Protein AF-A0A3N9MP55-F1 (afdb_monomer_lite)

Radius of gyration: 22.2 Å; chains: 1; bounding box: 63×44×62 Å

pLDDT: mean 79.17, std 17.62, range [32.12, 97.25]

Foldseek 3Di:
DDDDDDDLLVLLLCQCANPQQQDHLLQLQLLQLCDPPPPPPDPPDPVQVVSSVLSLLLLLLLLVLLLCLQQVNQDPVLVVLVVQLLVLLPDPDPVSQPCSQVSSLVSLVVVCVSPVDPSSPCPPPDGDDSNSVSSNSQSNFWDQDPVRDIDGRRSVPQDVVSSLVSSLQSVQWGWDADPVPRRIGIDGCPPCCVVVVPDDDDPVRLVVVLCVPLVVVLVVLQVVQPDPCSLLSSLVVSVVDDDDDPPCNSVPSVVVNVVVNVVVNVVSVCVVPDDPDDRPDPVVVVVSND

Secondary structure (DSSP, 8-state):
-PPPPP-HHHHHHHHHS-TTSSSSHHHHHHHHHS-GGGGGS-TTS-HHHHHHHHHHHHHHHHHHHHHHHHTT-S-HHHHHHHHHHHHHHHSS-GGGSTTHHHHHHHHHHHHHHHS--TTT--SSPPPPPHHHHHHHHHHHHEEE-TTS-EEE--GGGS-HHHHHHHHHHHHTEEEEE-TTT--EEEEE-TTGGGTS--PPPPHHHHHHHHIIIIIHHHHHHHHT--STTHHHHHHHHHHT-----TT-TTTHHHHHHHHHHHHHHHHHHHTT---S-----HHHHHHHH-

Sequence (290 aa):
MQTKPVDYSHLLRTNILSADGREGALVDLCQALLKPDGVQKNINERPEDKITNEALKSIFRLIIILYAGENGILPGNQKKKLKEIIQSAISKAETSVSGISLKLLEIFREFYSICPSKLFNCRDDDLLDDILISEIIRKLTHYRGRSGEILSIVYDRIDIRQVGAIYEDLLDYHWHINENNGQVYFSGNRAKRRSSGSFFTPEIIISDMIGSSVGRKLDEIRTKADSVDSNRVAGKKALELKILDPAMGSGHFLIETAGYFSKRLMESTEQTKHSKDVPIDPWGWQRIIA

Structure (mmCIF, N/CA/C/O backbone):
data_AF-A0A3N9MP55-F1
#
_entry.id   AF-A0A3N9MP55-F1
#
loop_
_atom_site.group_PDB
_atom_site.id
_atom_site.type_symbol
_atom_site.label_atom_id
_atom_site.label_alt_id
_atom_site.label_comp_id
_atom_site.label_asym_id
_atom_site.label_entity_id
_atom_site.label_seq_id
_atom_site.pdbx_PDB_ins_code
_atom_site.Cartn_x
_atom_site.Cartn_y
_atom_site.Cartn_z
_atom_site.occupancy
_atom_site.B_iso_or_equiv
_atom_site.auth_seq_id
_atom_site.auth_comp_id
_atom_site.auth_asym_id
_atom_site.auth_atom_id
_atom_site.pdbx_PDB_model_num
ATOM 1 N N . MET A 1 1 ? 23.388 -16.457 22.056 1.00 42.88 1 MET A N 1
ATOM 2 C CA . MET A 1 1 ? 22.199 -16.794 21.241 1.00 42.88 1 MET A CA 1
ATOM 3 C C . MET A 1 1 ? 21.965 -15.649 20.272 1.00 42.88 1 MET A C 1
ATOM 5 O O . MET A 1 1 ? 21.671 -14.557 20.735 1.00 42.88 1 MET A O 1
ATOM 9 N N . GLN A 1 2 ? 22.166 -15.847 18.967 1.00 42.81 2 GLN A N 1
ATOM 10 C CA . GLN A 1 2 ? 21.767 -14.839 17.980 1.00 42.81 2 GLN A CA 1
ATOM 11 C C . GLN A 1 2 ? 20.237 -14.786 17.948 1.00 42.81 2 GLN A C 1
ATOM 13 O O . GLN A 1 2 ? 19.578 -15.797 17.705 1.00 42.81 2 GLN A O 1
ATOM 18 N N . THR A 1 3 ? 19.669 -13.627 18.267 1.00 59.97 3 THR A N 1
ATOM 19 C CA . THR A 1 3 ? 18.241 -13.368 18.106 1.00 59.97 3 THR A CA 1
ATOM 20 C C . THR A 1 3 ? 17.917 -13.410 16.614 1.00 59.97 3 THR A C 1
ATOM 22 O O . THR A 1 3 ? 18.552 -12.730 15.810 1.00 59.97 3 THR A O 1
ATOM 25 N N . LYS A 1 4 ? 16.958 -14.258 16.225 1.00 70.12 4 LYS A N 1
ATOM 26 C CA . LYS A 1 4 ? 16.466 -14.318 14.842 1.00 70.12 4 LYS A CA 1
ATOM 27 C C . LYS A 1 4 ? 16.003 -12.908 14.428 1.00 70.12 4 LYS A C 1
ATOM 29 O O . LYS A 1 4 ? 15.342 -12.260 15.246 1.00 70.12 4 LYS A O 1
ATOM 34 N N . PRO A 1 5 ? 16.347 -12.420 13.222 1.00 82.12 5 PRO A N 1
ATOM 35 C CA . PRO A 1 5 ? 15.920 -11.100 12.771 1.00 82.12 5 PRO A CA 1
ATOM 36 C C . PRO A 1 5 ? 14.392 -10.982 12.808 1.00 82.12 5 PRO A C 1
ATOM 38 O O . PRO A 1 5 ? 13.678 -11.950 12.536 1.00 82.12 5 PRO A O 1
ATOM 41 N N . VAL A 1 6 ? 13.907 -9.800 13.195 1.00 89.38 6 VAL A N 1
ATOM 42 C CA . VAL A 1 6 ? 12.475 -9.491 13.274 1.00 89.38 6 VAL A CA 1
ATOM 43 C C . VAL A 1 6 ? 11.898 -9.438 11.860 1.00 89.38 6 VAL A C 1
ATOM 45 O O . VAL A 1 6 ? 12.413 -8.714 11.011 1.00 89.38 6 VAL A O 1
ATOM 48 N N . ASP A 1 7 ? 10.828 -10.194 11.620 1.00 93.50 7 ASP A N 1
ATOM 49 C CA . ASP A 1 7 ? 10.090 -10.180 10.356 1.00 93.50 7 ASP A CA 1
ATOM 50 C C . ASP A 1 7 ? 9.010 -9.088 10.393 1.00 93.50 7 ASP A C 1
ATOM 52 O O . ASP A 1 7 ? 7.875 -9.309 10.821 1.00 93.50 7 ASP A O 1
ATOM 56 N N . TYR A 1 8 ? 9.395 -7.875 9.992 1.00 94.88 8 TYR A N 1
ATOM 57 C CA . TYR A 1 8 ? 8.506 -6.711 9.993 1.00 94.88 8 TYR A CA 1
ATOM 58 C C . TYR A 1 8 ? 7.351 -6.831 8.995 1.00 94.88 8 TYR A C 1
ATOM 60 O O . TYR A 1 8 ? 6.270 -6.320 9.277 1.00 94.88 8 TYR A O 1
ATOM 68 N N . SER A 1 9 ? 7.542 -7.540 7.878 1.00 92.88 9 SER A N 1
ATOM 69 C CA . SER A 1 9 ? 6.469 -7.802 6.911 1.00 92.88 9 SER A CA 1
ATOM 70 C C . SER A 1 9 ? 5.361 -8.641 7.546 1.00 92.88 9 SER A C 1
ATOM 72 O O . SER A 1 9 ? 4.183 -8.286 7.483 1.00 92.88 9 SER A O 1
ATOM 74 N N . HIS A 1 10 ? 5.736 -9.711 8.252 1.00 92.75 10 HIS A N 1
ATOM 75 C CA . HIS A 1 10 ? 4.770 -10.544 8.961 1.00 92.75 10 HIS A CA 1
ATOM 76 C C . HIS A 1 10 ? 4.026 -9.777 10.069 1.00 92.75 10 HIS A C 1
ATOM 78 O O . HIS A 1 10 ? 2.807 -9.912 10.214 1.00 92.75 10 HIS A O 1
ATOM 84 N N . LEU A 1 11 ? 4.737 -8.943 10.835 1.00 94.75 11 LEU A N 1
ATOM 85 C CA . LEU A 1 11 ? 4.129 -8.093 11.866 1.00 94.75 11 LEU A CA 1
ATOM 86 C C . LEU A 1 11 ? 3.142 -7.087 11.263 1.00 94.75 11 LEU A C 1
ATOM 88 O O . LEU A 1 11 ? 2.014 -6.975 11.730 1.00 94.75 11 LEU A O 1
ATOM 92 N N . LEU A 1 12 ? 3.528 -6.411 10.181 1.00 95.38 12 LEU A N 1
ATOM 93 C CA . LEU A 1 12 ? 2.651 -5.477 9.484 1.00 95.38 12 LEU A CA 1
ATOM 94 C C . LEU A 1 12 ? 1.394 -6.183 8.958 1.00 95.38 12 LEU A C 1
ATOM 96 O O . LEU A 1 12 ? 0.283 -5.720 9.206 1.00 95.38 12 LEU A O 1
ATOM 100 N N . ARG A 1 13 ? 1.552 -7.344 8.309 1.00 94.06 13 ARG A N 1
ATOM 101 C CA . ARG A 1 13 ? 0.435 -8.166 7.818 1.00 94.06 13 ARG A CA 1
ATOM 102 C C . ARG A 1 13 ? -0.559 -8.494 8.934 1.00 94.06 13 ARG A C 1
ATOM 104 O O . ARG A 1 13 ? -1.761 -8.338 8.747 1.00 94.06 13 ARG A O 1
ATOM 111 N N . THR A 1 14 ? -0.061 -8.954 10.080 1.00 93.81 14 THR A N 1
ATOM 112 C CA . THR A 1 14 ? -0.908 -9.357 11.218 1.00 93.81 14 THR A CA 1
ATOM 113 C C . THR A 1 14 ? -1.583 -8.176 11.911 1.00 93.81 14 THR A C 1
ATOM 115 O O . THR A 1 14 ? -2.703 -8.327 12.393 1.00 93.81 14 THR A O 1
ATOM 118 N N . ASN A 1 15 ? -0.963 -6.995 11.902 1.00 96.38 15 ASN A N 1
ATOM 119 C CA . ASN A 1 15 ? -1.588 -5.767 12.392 1.00 96.38 15 ASN A CA 1
ATOM 120 C C . ASN A 1 15 ? -2.670 -5.226 11.441 1.00 96.38 15 ASN A C 1
ATOM 122 O O . ASN A 1 15 ? -3.634 -4.604 11.897 1.00 96.38 15 ASN A O 1
ATOM 126 N N . ILE A 1 16 ? -2.523 -5.443 10.129 1.00 95.88 16 ILE A N 1
ATOM 127 C CA . ILE A 1 16 ? -3.539 -5.060 9.141 1.00 95.88 16 ILE A CA 1
ATOM 128 C C . ILE A 1 16 ? -4.774 -5.946 9.275 1.00 95.88 16 ILE A C 1
ATOM 130 O O . ILE A 1 16 ? -5.887 -5.425 9.360 1.00 95.88 16 ILE A O 1
ATOM 134 N N . LEU A 1 17 ? -4.572 -7.263 9.304 1.00 94.25 17 LEU A N 1
ATOM 135 C CA . LEU A 1 17 ? -5.641 -8.240 9.444 1.00 94.25 17 LEU A CA 1
ATOM 136 C C . LEU A 1 17 ? -5.138 -9.477 10.195 1.00 94.25 17 LEU A C 1
ATOM 138 O O . LEU A 1 17 ? -4.182 -10.145 9.781 1.00 94.25 17 LEU A O 1
ATOM 142 N N . SER A 1 18 ? -5.812 -9.800 11.295 1.00 92.69 18 SER A N 1
ATOM 143 C CA . SER A 1 18 ? -5.523 -10.970 12.114 1.00 92.69 18 SER A CA 1
ATOM 144 C C . SER A 1 18 ? -5.737 -12.275 11.337 1.00 92.69 18 SER A C 1
ATOM 146 O O . SER A 1 18 ? -6.440 -12.341 10.327 1.00 92.69 18 SER A O 1
ATOM 148 N N . ALA A 1 19 ? -5.126 -13.364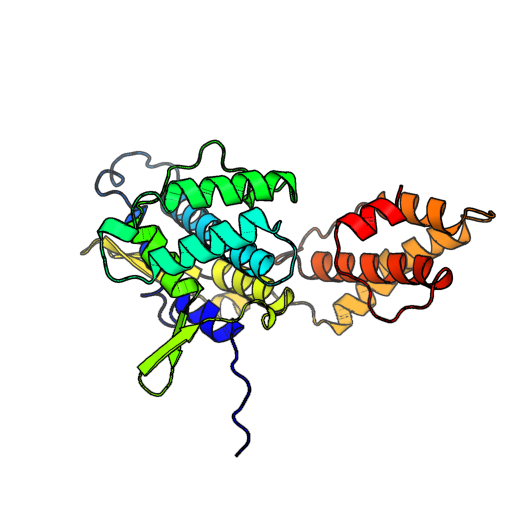 11.811 1.00 87.62 19 ALA A N 1
ATOM 149 C CA . ALA A 1 19 ? -5.220 -14.662 11.140 1.00 87.62 19 ALA A CA 1
ATOM 150 C C . ALA A 1 19 ? -6.655 -15.222 11.083 1.00 87.62 19 ALA A C 1
ATOM 152 O O . ALA A 1 19 ? -6.984 -15.937 10.138 1.00 87.62 19 ALA A O 1
ATOM 153 N N . ASP A 1 20 ? -7.488 -14.894 12.072 1.00 88.50 20 ASP A N 1
ATOM 154 C CA . ASP A 1 20 ? -8.911 -15.246 12.124 1.00 88.50 20 ASP A CA 1
ATOM 155 C C . ASP A 1 20 ? -9.818 -14.239 11.393 1.00 88.50 20 ASP A C 1
ATOM 157 O O . ASP A 1 20 ? -11.019 -14.480 11.280 1.00 88.50 20 ASP A O 1
ATOM 161 N N . GLY A 1 21 ? -9.246 -13.137 10.890 1.00 90.00 21 GLY A N 1
ATOM 162 C CA . GLY A 1 21 ? -9.933 -12.097 10.128 1.00 90.00 21 GLY A CA 1
ATOM 163 C C . GLY A 1 21 ? -10.871 -11.210 10.947 1.00 90.00 21 GLY A C 1
ATOM 164 O O . GLY A 1 21 ? -11.708 -10.529 10.361 1.00 90.00 21 GLY A O 1
ATOM 165 N N . ARG A 1 22 ? -10.786 -11.229 12.280 1.00 91.06 22 ARG A N 1
ATOM 166 C CA . ARG A 1 22 ? -11.724 -10.518 13.169 1.00 91.06 22 ARG A CA 1
ATOM 167 C C . ARG A 1 22 ? -11.174 -9.235 13.771 1.00 91.06 22 ARG A C 1
ATOM 169 O O . ARG A 1 22 ? -11.942 -8.442 14.296 1.00 91.06 22 ARG A O 1
ATOM 176 N N . GLU A 1 23 ? -9.867 -9.027 13.696 1.00 93.69 23 GLU A N 1
ATOM 177 C CA . GLU A 1 23 ? -9.195 -7.867 14.266 1.00 93.69 23 GLU A CA 1
ATOM 178 C C . GLU A 1 23 ? -8.182 -7.291 13.274 1.00 93.69 23 GLU A C 1
ATOM 180 O O . GLU A 1 23 ? -7.715 -7.964 12.353 1.00 93.69 23 GLU A O 1
ATOM 185 N N . GLY A 1 24 ? -7.810 -6.032 13.486 1.00 95.19 24 GLY A N 1
ATOM 186 C CA . GLY A 1 24 ? -6.760 -5.362 12.722 1.00 95.19 24 GLY A CA 1
ATOM 187 C C . GLY A 1 24 ? -7.228 -4.039 12.138 1.00 95.19 24 GLY A C 1
ATOM 188 O O . GLY A 1 24 ? -8.396 -3.671 12.245 1.00 95.19 24 GLY A O 1
ATOM 189 N N . ALA A 1 25 ? -6.296 -3.308 11.536 1.00 96.12 25 ALA A N 1
ATOM 190 C CA . ALA A 1 25 ? -6.571 -2.004 10.943 1.00 96.12 25 ALA A CA 1
ATOM 191 C C . ALA A 1 25 ? -7.681 -2.052 9.875 1.00 96.12 25 ALA A C 1
ATOM 193 O O . ALA A 1 25 ? -8.490 -1.132 9.776 1.00 96.12 25 ALA A O 1
ATOM 194 N N . LEU A 1 26 ? -7.736 -3.129 9.085 1.00 94.12 26 LEU A N 1
ATOM 195 C CA . LEU A 1 26 ? -8.735 -3.276 8.029 1.00 94.12 26 LEU A CA 1
ATOM 196 C C . LEU A 1 26 ? -10.146 -3.470 8.580 1.00 94.12 26 LEU A C 1
ATOM 198 O O . LEU A 1 26 ? -11.087 -2.872 8.063 1.00 94.12 26 LEU A O 1
ATOM 202 N N . VAL A 1 27 ? -10.288 -4.254 9.650 1.00 93.56 27 VAL A N 1
ATOM 203 C CA . VAL A 1 27 ? -11.581 -4.464 10.311 1.00 93.56 27 VAL A CA 1
ATOM 204 C C . VAL A 1 27 ? -12.090 -3.157 10.907 1.00 93.56 27 VAL A C 1
ATOM 206 O O . VAL A 1 27 ? -13.227 -2.780 10.636 1.00 93.56 27 VAL A O 1
ATOM 209 N N . ASP A 1 28 ? -11.240 -2.432 11.639 1.00 93.75 28 ASP A N 1
ATOM 210 C CA . ASP A 1 28 ? -11.610 -1.160 12.269 1.00 93.75 28 ASP A CA 1
ATOM 211 C C . ASP A 1 28 ? -12.072 -0.120 11.235 1.00 93.75 28 ASP A C 1
ATOM 213 O O . ASP A 1 28 ? -13.090 0.545 11.430 1.00 93.75 28 ASP A O 1
ATOM 217 N N . LEU A 1 29 ? -11.349 0.000 10.113 1.00 92.06 29 LEU A N 1
ATOM 218 C CA . LEU A 1 29 ? -11.708 0.915 9.027 1.00 92.06 29 LEU A CA 1
ATOM 219 C C . LEU A 1 29 ? -13.040 0.536 8.385 1.00 92.06 29 LEU A C 1
ATOM 221 O O . LEU A 1 29 ? -13.904 1.397 8.230 1.00 92.06 29 LEU A O 1
ATOM 225 N N . CYS A 1 30 ? -13.231 -0.736 8.031 1.00 90.75 30 CYS A N 1
ATOM 226 C CA . CYS A 1 30 ? -14.493 -1.188 7.451 1.00 90.75 30 CYS A CA 1
ATOM 227 C C . CYS A 1 30 ? -15.664 -0.979 8.418 1.00 90.75 30 CYS A C 1
ATOM 229 O O . CYS A 1 30 ? -16.721 -0.513 7.999 1.00 90.75 30 CYS A O 1
ATOM 231 N N . GLN A 1 31 ? -15.471 -1.267 9.708 1.00 89.25 31 GLN A N 1
ATOM 232 C CA . GLN A 1 31 ? -16.486 -1.061 10.739 1.00 89.25 31 GLN A CA 1
ATOM 233 C C . GLN A 1 31 ? -16.865 0.419 10.881 1.00 89.25 31 GLN A C 1
ATOM 235 O O . GLN A 1 31 ? -18.046 0.732 11.013 1.00 89.25 31 GLN A O 1
ATOM 240 N N . ALA A 1 32 ? -15.891 1.331 10.828 1.00 87.88 32 ALA A N 1
ATOM 241 C CA . ALA A 1 32 ? -16.140 2.768 10.922 1.00 87.88 32 ALA A CA 1
ATOM 242 C C . ALA A 1 32 ? -16.801 3.352 9.660 1.00 87.88 32 ALA A C 1
ATOM 244 O O . ALA A 1 32 ? -17.638 4.250 9.751 1.00 87.88 32 ALA A O 1
ATOM 245 N N . LEU A 1 33 ? -16.447 2.838 8.479 1.00 84.69 33 LEU A N 1
ATOM 246 C CA . LEU A 1 33 ? -17.050 3.245 7.206 1.00 84.69 33 LEU A CA 1
ATOM 247 C C . LEU A 1 33 ? -18.492 2.738 7.043 1.00 84.69 33 LEU A C 1
ATOM 249 O O . LEU A 1 33 ? -19.270 3.337 6.296 1.00 84.69 33 LEU A O 1
ATOM 253 N N . LEU A 1 34 ? -18.873 1.680 7.764 1.00 82.31 34 LEU A N 1
ATOM 254 C CA . LEU A 1 34 ? -20.217 1.098 7.789 1.00 82.31 34 LEU A CA 1
ATOM 255 C C . LEU A 1 34 ? -21.232 1.973 8.561 1.00 82.31 34 LEU A C 1
ATOM 257 O O . LEU A 1 34 ? -21.906 1.487 9.458 1.00 82.31 34 LEU A O 1
ATOM 261 N N . LYS A 1 35 ? -21.351 3.272 8.243 1.00 66.12 35 LYS A N 1
ATOM 262 C CA . LYS A 1 35 ? -22.238 4.237 8.937 1.00 66.12 35 LYS A CA 1
ATOM 263 C C . LYS A 1 35 ? -23.596 3.611 9.349 1.00 66.12 35 LYS A C 1
ATOM 265 O O . LYS A 1 35 ? -24.212 2.956 8.506 1.00 66.12 35 LYS A O 1
ATOM 270 N N . PRO A 1 36 ? -24.125 3.879 10.566 1.00 52.53 36 PRO A N 1
ATOM 271 C CA . PRO A 1 36 ? -25.383 3.288 11.053 1.00 52.53 36 PRO A CA 1
ATOM 272 C C . PRO A 1 36 ? -26.585 3.478 10.107 1.00 52.53 36 PRO A C 1
ATOM 274 O O . PRO A 1 36 ? -27.431 2.596 9.993 1.00 52.53 36 PRO A O 1
ATOM 277 N N . ASP A 1 37 ? -26.629 4.595 9.372 1.00 45.09 37 ASP A N 1
ATOM 278 C CA . ASP A 1 37 ? -27.725 4.953 8.455 1.00 45.09 37 ASP A CA 1
ATOM 279 C C . ASP A 1 37 ? -27.591 4.344 7.039 1.00 45.09 37 ASP A C 1
ATOM 281 O O . ASP A 1 37 ? -28.456 4.527 6.179 1.00 45.09 37 ASP A O 1
ATOM 285 N N . GLY A 1 38 ? -26.497 3.625 6.760 1.00 41.81 38 GLY A N 1
ATOM 286 C CA . GLY A 1 38 ? -26.163 3.088 5.435 1.00 41.81 38 GLY A CA 1
ATOM 287 C C . GLY A 1 38 ? -26.934 1.829 5.030 1.00 41.81 38 GLY A C 1
ATOM 288 O O . GLY A 1 38 ? -26.906 1.449 3.861 1.00 41.81 38 GLY A O 1
ATOM 289 N N . VAL A 1 39 ? -27.672 1.209 5.954 1.00 46.88 39 VAL A N 1
ATOM 290 C CA . VAL A 1 39 ? -28.455 -0.014 5.690 1.00 46.88 39 VAL A CA 1
ATOM 291 C C . VAL A 1 39 ? -29.639 0.249 4.736 1.00 46.88 39 VAL A C 1
ATOM 293 O O . VAL A 1 39 ? -30.211 -0.688 4.189 1.00 46.88 39 VAL A O 1
ATOM 296 N N . GLN A 1 40 ? -29.997 1.514 4.463 1.00 39.75 40 GLN A N 1
ATOM 297 C CA . GLN A 1 40 ? -31.206 1.861 3.697 1.00 39.75 40 GLN A CA 1
ATOM 298 C C . GLN A 1 40 ? -31.011 2.615 2.374 1.00 39.75 40 GLN A C 1
ATOM 300 O O . GLN A 1 40 ? -32.010 2.939 1.730 1.00 39.75 40 GLN A O 1
ATOM 305 N N . LYS A 1 41 ? -29.787 2.863 1.889 1.00 37.25 41 LYS A N 1
ATOM 306 C CA . LYS A 1 41 ? -29.609 3.517 0.575 1.00 37.25 41 LYS A CA 1
ATOM 307 C C . LYS A 1 41 ? -28.659 2.769 -0.359 1.00 37.25 41 LYS A C 1
ATOM 309 O O . LYS A 1 41 ? -27.450 2.943 -0.301 1.00 37.25 41 LYS A O 1
ATOM 314 N N . ASN A 1 42 ? -29.306 2.069 -1.296 1.00 32.12 42 ASN A N 1
ATOM 315 C CA . ASN A 1 42 ? -28.859 1.523 -2.587 1.00 32.12 42 ASN A CA 1
ATOM 316 C C . ASN A 1 42 ? -28.713 -0.001 -2.643 1.00 32.12 42 ASN A C 1
ATOM 318 O O . ASN A 1 42 ? -27.666 -0.574 -2.388 1.00 32.12 42 ASN A O 1
ATOM 322 N N . ILE A 1 43 ? -29.802 -0.629 -3.094 1.00 39.12 43 ILE A N 1
ATOM 323 C CA . ILE A 1 43 ? -30.019 -2.075 -3.263 1.00 39.12 43 ILE A CA 1
ATOM 324 C C . ILE A 1 43 ? -29.305 -2.646 -4.515 1.00 39.12 43 ILE A C 1
ATOM 326 O O . ILE A 1 43 ? -29.363 -3.845 -4.763 1.00 39.12 43 ILE A O 1
ATOM 330 N N . ASN A 1 44 ? -28.580 -1.829 -5.291 1.00 40.09 44 ASN A N 1
ATOM 331 C CA . ASN A 1 44 ? -28.045 -2.247 -6.599 1.00 40.09 44 ASN A CA 1
ATOM 332 C C . ASN A 1 44 ? -26.508 -2.330 -6.696 1.00 40.09 44 ASN A C 1
ATOM 334 O O . ASN A 1 44 ? -26.002 -2.843 -7.688 1.00 40.09 44 ASN A O 1
ATOM 338 N N . GLU A 1 45 ? -25.765 -1.904 -5.674 1.00 44.91 45 GLU A N 1
ATOM 339 C CA . GLU A 1 45 ? -24.329 -2.179 -5.524 1.00 44.91 45 GLU A CA 1
ATOM 340 C C . GLU A 1 45 ? -24.148 -2.806 -4.148 1.00 44.91 45 GLU A C 1
ATOM 342 O O . GLU A 1 45 ? -24.650 -2.259 -3.171 1.00 44.91 45 GLU A O 1
ATOM 347 N N . ARG A 1 46 ? -23.470 -3.952 -4.043 1.00 50.66 46 ARG A N 1
ATOM 348 C CA . ARG A 1 46 ? -23.146 -4.529 -2.734 1.00 50.66 46 ARG A CA 1
ATOM 349 C C . ARG A 1 46 ? -22.265 -3.505 -1.987 1.00 50.66 46 ARG A C 1
ATOM 351 O O . ARG A 1 46 ? -21.125 -3.311 -2.411 1.00 50.66 46 ARG A O 1
ATOM 358 N N . PRO A 1 47 ? -22.752 -2.824 -0.926 1.00 55.97 47 PRO A N 1
ATOM 359 C CA . PRO A 1 47 ? -22.026 -1.719 -0.267 1.00 55.97 47 PRO A CA 1
ATOM 360 C C . PRO A 1 47 ? -20.634 -2.155 0.217 1.00 55.97 47 PRO A C 1
ATOM 362 O O . PRO A 1 47 ? -19.655 -1.417 0.173 1.00 55.97 47 PRO A O 1
ATOM 365 N N . GLU A 1 48 ? -20.603 -3.418 0.604 1.00 62.16 48 GLU A N 1
ATOM 366 C CA . GLU A 1 48 ? -19.524 -4.382 0.732 1.00 62.16 48 GLU A CA 1
ATOM 367 C C . GLU A 1 48 ? -18.226 -4.097 -0.037 1.00 62.16 48 GLU A C 1
ATOM 369 O O . GLU A 1 48 ? -17.184 -3.816 0.565 1.00 62.16 48 GLU A O 1
ATOM 374 N N . ASP A 1 49 ? -18.281 -4.152 -1.369 1.00 69.44 49 ASP A N 1
ATOM 375 C CA . ASP A 1 49 ? -17.089 -4.059 -2.210 1.00 69.44 49 ASP A CA 1
ATOM 376 C C . ASP A 1 49 ? -16.562 -2.625 -2.214 1.00 69.44 49 ASP A C 1
ATOM 378 O O . ASP A 1 49 ? -15.355 -2.391 -2.241 1.00 69.44 49 ASP A O 1
ATOM 382 N N . LYS A 1 50 ? -17.457 -1.635 -2.131 1.00 78.75 50 LYS A N 1
ATOM 383 C CA . LYS A 1 50 ? -17.081 -0.222 -2.078 1.00 78.75 50 LYS A CA 1
ATOM 384 C C . LYS A 1 50 ? -16.390 0.118 -0.758 1.00 78.75 50 LYS A C 1
ATOM 386 O O . LYS A 1 50 ? -15.309 0.696 -0.789 1.00 78.75 50 LYS A O 1
ATOM 391 N N . ILE A 1 51 ? -16.971 -0.272 0.378 1.00 82.81 51 ILE A N 1
ATOM 392 C CA . ILE A 1 51 ? -16.391 -0.032 1.709 1.00 82.81 51 ILE A CA 1
ATOM 393 C C . ILE A 1 51 ? -15.027 -0.710 1.824 1.00 82.81 51 ILE A C 1
ATOM 395 O O . ILE A 1 51 ? -14.054 -0.069 2.220 1.00 82.81 51 ILE A O 1
ATOM 399 N N . THR A 1 52 ? -14.937 -1.977 1.415 1.00 81.12 52 THR A N 1
ATOM 400 C CA . THR A 1 52 ? -13.677 -2.729 1.452 1.00 81.12 52 THR A CA 1
ATOM 401 C C . THR A 1 52 ? -12.622 -2.075 0.564 1.00 81.12 52 THR A C 1
ATOM 403 O O . THR A 1 52 ? -11.483 -1.901 0.993 1.00 81.12 52 THR A O 1
ATOM 406 N N . ASN A 1 53 ? -12.994 -1.632 -0.640 1.00 83.12 53 ASN A N 1
ATOM 407 C CA . ASN A 1 53 ? -12.080 -0.914 -1.525 1.00 83.12 53 ASN A CA 1
ATOM 408 C C . ASN A 1 53 ? -11.594 0.411 -0.918 1.00 83.12 53 ASN A C 1
ATOM 410 O O . ASN A 1 53 ? -10.406 0.708 -1.017 1.00 83.12 53 ASN A O 1
ATOM 414 N N . GLU A 1 54 ? -12.458 1.200 -0.276 1.00 86.81 54 GLU A N 1
ATOM 415 C CA . GLU A 1 54 ? -12.049 2.451 0.384 1.00 86.81 54 GLU A CA 1
ATOM 416 C C . GLU A 1 54 ? -11.153 2.213 1.611 1.00 86.81 54 GLU A C 1
ATOM 418 O O . GLU A 1 54 ? -10.153 2.916 1.806 1.00 86.81 54 GLU A O 1
ATOM 423 N N . ALA A 1 55 ? -11.446 1.178 2.401 1.00 89.94 55 ALA A N 1
ATOM 424 C CA . ALA A 1 55 ? -10.611 0.777 3.528 1.00 89.94 55 ALA A CA 1
ATOM 425 C C . ALA A 1 55 ? -9.228 0.294 3.058 1.00 89.94 55 ALA A C 1
ATOM 427 O O . ALA A 1 55 ? -8.203 0.767 3.554 1.00 89.94 55 ALA A O 1
ATOM 428 N N . LEU A 1 56 ? -9.182 -0.579 2.046 1.00 89.44 56 LEU A N 1
ATOM 429 C CA . LEU A 1 56 ? -7.936 -1.056 1.444 1.00 89.44 56 LEU A CA 1
ATOM 430 C C . LEU A 1 56 ? -7.124 0.101 0.858 1.00 89.44 56 LEU A C 1
ATOM 432 O O . LEU A 1 56 ? -5.939 0.225 1.161 1.00 89.44 56 LEU A O 1
ATOM 436 N N . LYS A 1 57 ? -7.747 1.002 0.084 1.00 90.19 57 LYS A N 1
ATOM 437 C CA . LYS A 1 57 ? -7.076 2.209 -0.432 1.00 90.19 57 LYS A CA 1
ATOM 438 C C . LYS A 1 57 ? -6.449 3.030 0.694 1.00 90.19 57 LYS A C 1
ATOM 440 O O . LYS A 1 57 ? -5.295 3.440 0.570 1.00 90.19 57 LYS A O 1
ATOM 445 N N . SER A 1 58 ? -7.177 3.245 1.789 1.00 92.50 58 SER A N 1
ATOM 446 C CA . SER A 1 58 ? -6.687 3.989 2.957 1.00 92.50 58 SER A CA 1
ATOM 447 C C . SER A 1 58 ? -5.464 3.320 3.593 1.00 92.50 58 SER A C 1
ATOM 449 O O . SER A 1 58 ? -4.454 3.986 3.832 1.00 92.50 58 SER A O 1
ATOM 451 N N . ILE A 1 59 ? -5.504 1.997 3.787 1.00 94.31 59 ILE A N 1
ATOM 452 C CA . ILE A 1 59 ? -4.372 1.223 4.323 1.00 94.31 59 ILE A CA 1
ATOM 453 C C . ILE A 1 59 ? -3.162 1.300 3.398 1.00 94.31 59 ILE A C 1
ATOM 455 O O . ILE A 1 59 ? -2.056 1.578 3.858 1.00 94.31 59 ILE A O 1
ATOM 459 N N . PHE A 1 60 ? -3.344 1.106 2.092 1.00 92.88 60 PHE A N 1
ATOM 460 C CA . PHE A 1 60 ? -2.220 1.109 1.157 1.00 92.88 60 PHE A CA 1
ATOM 461 C C . PHE A 1 60 ? -1.583 2.484 0.998 1.00 92.88 60 PHE A C 1
ATOM 463 O O . PHE A 1 60 ? -0.359 2.573 0.907 1.00 92.88 60 PHE A O 1
ATOM 470 N N . ARG A 1 61 ? -2.367 3.566 1.038 1.00 94.25 61 ARG A N 1
ATOM 471 C CA . ARG A 1 61 ? -1.811 4.926 1.092 1.00 94.25 61 ARG A CA 1
ATOM 472 C C . ARG A 1 61 ? -0.913 5.107 2.306 1.00 94.25 61 ARG A C 1
ATOM 474 O O . ARG A 1 61 ? 0.204 5.595 2.160 1.00 94.25 61 ARG A O 1
ATOM 481 N N . LEU A 1 62 ? -1.375 4.684 3.482 1.00 96.06 62 LEU A N 1
ATOM 482 C CA . LEU A 1 62 ? -0.593 4.761 4.713 1.00 96.06 62 LEU A CA 1
ATOM 483 C C . LEU A 1 62 ? 0.694 3.941 4.611 1.00 96.06 62 LEU A C 1
ATOM 485 O O . LEU A 1 62 ? 1.766 4.483 4.858 1.00 96.06 62 LEU A O 1
ATOM 489 N N . ILE A 1 63 ? 0.611 2.678 4.187 1.00 95.75 63 ILE A N 1
ATOM 490 C CA . ILE A 1 63 ? 1.781 1.802 4.022 1.00 95.75 63 ILE A CA 1
ATOM 491 C C . ILE A 1 63 ? 2.800 2.421 3.063 1.00 95.75 63 ILE A C 1
ATOM 493 O O . ILE A 1 63 ? 3.985 2.467 3.385 1.00 95.75 63 ILE A O 1
ATOM 497 N N . ILE A 1 64 ? 2.360 2.937 1.912 1.00 94.25 64 ILE A N 1
ATOM 498 C CA . ILE A 1 64 ? 3.262 3.547 0.928 1.00 94.25 64 ILE A CA 1
ATOM 499 C C . ILE A 1 64 ? 3.887 4.833 1.469 1.00 94.25 64 ILE A C 1
ATOM 501 O O . ILE A 1 64 ? 5.079 5.044 1.268 1.00 94.25 64 ILE A O 1
ATOM 505 N N . ILE A 1 65 ? 3.137 5.681 2.178 1.00 96.12 65 ILE A N 1
ATOM 506 C CA . ILE A 1 65 ? 3.696 6.894 2.791 1.00 96.12 65 ILE A CA 1
ATOM 507 C C . ILE A 1 65 ? 4.698 6.560 3.897 1.00 96.12 65 ILE A C 1
ATOM 509 O O . ILE A 1 65 ? 5.753 7.191 3.966 1.00 96.12 65 ILE A O 1
ATOM 513 N N . LEU A 1 66 ? 4.408 5.561 4.734 1.00 96.62 66 LEU A N 1
ATOM 514 C CA . LEU A 1 66 ? 5.328 5.082 5.767 1.00 96.62 66 LEU A CA 1
ATOM 515 C C . LEU A 1 66 ? 6.609 4.524 5.136 1.00 96.62 66 LEU A C 1
ATOM 517 O O . LEU A 1 66 ? 7.711 4.936 5.503 1.00 96.62 66 LEU A O 1
ATOM 521 N N . TYR A 1 67 ? 6.465 3.687 4.107 1.00 94.81 67 TYR A N 1
ATOM 522 C CA . TYR A 1 67 ? 7.578 3.164 3.322 1.00 94.81 67 TYR A CA 1
ATOM 523 C C . TYR A 1 67 ? 8.417 4.282 2.688 1.00 94.81 67 TYR A C 1
ATOM 525 O O . TYR A 1 67 ? 9.641 4.311 2.833 1.00 94.81 67 TYR A O 1
ATOM 533 N N . ALA A 1 68 ? 7.767 5.246 2.034 1.00 92.69 68 ALA A N 1
ATOM 534 C CA . ALA A 1 68 ? 8.411 6.391 1.398 1.00 92.69 68 ALA A CA 1
ATOM 535 C C . ALA A 1 68 ? 9.133 7.304 2.401 1.00 92.69 68 ALA A C 1
ATOM 537 O O . ALA A 1 68 ? 10.181 7.873 2.078 1.00 92.69 68 ALA A O 1
ATOM 538 N N . GLY A 1 69 ? 8.591 7.441 3.614 1.00 92.62 69 GLY A N 1
ATOM 539 C CA . GLY A 1 69 ? 9.178 8.221 4.700 1.00 92.62 69 GLY A CA 1
ATOM 540 C C . GLY A 1 69 ? 10.515 7.662 5.192 1.00 92.62 69 GLY A C 1
ATOM 541 O O . GLY A 1 69 ? 11.418 8.434 5.543 1.00 92.62 69 GLY A O 1
ATOM 542 N N . GLU A 1 70 ? 10.684 6.341 5.182 1.00 91.69 70 GLU A N 1
ATOM 543 C CA . GLU A 1 70 ? 11.928 5.688 5.604 1.00 91.69 70 GLU A CA 1
ATOM 544 C C . GLU A 1 70 ? 12.927 5.501 4.457 1.00 91.69 70 GLU A C 1
ATOM 546 O O . GLU A 1 70 ? 14.115 5.741 4.659 1.00 91.69 70 GLU A O 1
ATOM 551 N N . ASN A 1 71 ? 12.453 5.242 3.235 1.00 88.69 71 ASN A N 1
ATOM 552 C CA . ASN A 1 71 ? 13.294 4.944 2.067 1.00 88.69 71 ASN A CA 1
ATOM 553 C C . ASN A 1 71 ? 13.725 6.178 1.244 1.00 88.69 71 ASN A C 1
ATOM 555 O O . ASN A 1 71 ? 14.171 6.050 0.109 1.00 88.69 71 ASN A O 1
ATOM 559 N N . GLY A 1 72 ? 13.590 7.391 1.791 1.00 86.44 72 GLY A N 1
ATOM 560 C CA . GLY A 1 72 ? 14.105 8.620 1.164 1.00 86.44 72 GLY A CA 1
ATOM 561 C C . GLY A 1 72 ? 13.313 9.127 -0.049 1.00 86.44 72 GLY A C 1
ATOM 562 O O . GLY A 1 72 ? 13.784 10.017 -0.749 1.00 86.44 72 GLY A O 1
ATOM 563 N N . ILE A 1 73 ? 12.111 8.596 -0.279 1.00 88.25 73 ILE A N 1
ATOM 564 C CA . ILE A 1 73 ? 11.232 8.989 -1.393 1.00 88.25 73 ILE A CA 1
ATOM 565 C C . ILE A 1 73 ? 10.451 10.261 -1.032 1.00 88.25 73 ILE A C 1
ATOM 567 O O . ILE A 1 73 ? 10.202 11.120 -1.877 1.00 88.25 73 ILE A O 1
ATOM 571 N N . LEU A 1 74 ? 10.054 10.386 0.237 1.00 88.81 74 LEU A N 1
ATOM 572 C CA . LEU A 1 74 ? 9.280 11.520 0.720 1.00 88.81 74 LEU A CA 1
ATOM 573 C C . LEU A 1 74 ? 10.195 12.741 0.989 1.00 88.81 74 LEU A C 1
ATOM 575 O O . LEU A 1 74 ? 11.213 12.586 1.672 1.00 88.81 74 LEU A O 1
ATOM 579 N N . PRO A 1 75 ? 9.844 13.962 0.530 1.00 88.06 75 PRO A N 1
ATOM 580 C CA . PRO A 1 75 ? 10.633 15.169 0.771 1.00 88.06 75 PRO A CA 1
ATOM 581 C C . PRO A 1 75 ? 10.862 15.443 2.262 1.00 88.06 75 PRO A C 1
ATOM 583 O O . PRO A 1 75 ? 10.028 15.110 3.104 1.00 88.06 75 PRO A O 1
ATOM 586 N N . GLY A 1 76 ? 11.979 16.090 2.611 1.00 88.38 76 GLY A N 1
ATOM 587 C CA . GLY A 1 76 ? 12.404 16.257 4.009 1.00 88.38 76 GLY A CA 1
ATOM 588 C C . GLY A 1 76 ? 11.384 16.963 4.917 1.00 88.38 76 GLY A C 1
ATOM 589 O O . GLY A 1 76 ? 11.196 16.556 6.065 1.00 88.38 76 GLY A O 1
ATOM 590 N N . ASN A 1 77 ? 10.679 17.975 4.403 1.00 90.31 77 ASN A N 1
ATOM 591 C CA . ASN A 1 77 ? 9.578 18.649 5.103 1.00 90.31 77 ASN A CA 1
ATOM 592 C C . ASN A 1 77 ? 8.409 17.690 5.383 1.00 90.31 77 ASN A C 1
ATOM 594 O O . ASN A 1 77 ? 7.923 17.629 6.512 1.00 90.31 77 ASN A O 1
ATOM 598 N N . GLN A 1 78 ? 8.009 16.894 4.391 1.00 92.38 78 GLN A N 1
ATOM 599 C CA . GLN A 1 78 ? 6.933 15.911 4.521 1.00 92.38 78 GLN A CA 1
ATOM 600 C C . GLN A 1 78 ? 7.320 14.750 5.437 1.00 92.38 78 GLN A C 1
ATOM 602 O O . GLN A 1 78 ? 6.520 14.322 6.264 1.00 92.38 78 GLN A O 1
ATOM 607 N N . LYS A 1 79 ? 8.579 14.302 5.391 1.00 93.38 79 LYS A N 1
ATOM 608 C CA . LYS A 1 79 ? 9.123 13.321 6.338 1.00 93.38 79 LYS A CA 1
ATOM 609 C C . LYS A 1 79 ? 9.053 13.821 7.781 1.00 93.38 79 LYS A C 1
ATOM 611 O O . LYS A 1 79 ? 8.742 13.041 8.680 1.00 93.38 79 LYS A O 1
ATOM 616 N N . LYS A 1 80 ? 9.324 15.108 8.022 1.00 93.88 80 LYS A N 1
ATOM 617 C CA . LYS A 1 80 ? 9.181 15.713 9.354 1.00 93.88 80 LYS A CA 1
ATOM 618 C C . LYS A 1 80 ? 7.714 15.747 9.797 1.00 93.88 80 LYS A C 1
ATOM 620 O O . LYS A 1 80 ? 7.426 15.261 10.886 1.00 93.88 80 LYS A O 1
ATOM 625 N N . LYS A 1 81 ? 6.799 16.216 8.936 1.00 94.50 81 LYS A N 1
ATOM 626 C CA . LYS A 1 81 ? 5.348 16.201 9.203 1.00 94.50 81 LYS A CA 1
ATOM 627 C C . LYS A 1 81 ? 4.839 14.791 9.525 1.00 94.50 81 LYS A C 1
ATOM 629 O O . LYS A 1 81 ? 4.107 14.609 10.490 1.00 94.50 81 LYS A O 1
ATOM 634 N N . LEU A 1 82 ? 5.267 13.780 8.765 1.00 95.94 82 LEU A N 1
ATOM 635 C CA . LEU A 1 82 ? 4.889 12.385 9.000 1.00 95.94 82 LEU A CA 1
ATOM 636 C C . LEU A 1 82 ? 5.339 11.899 10.385 1.00 95.94 82 LEU A C 1
ATOM 638 O O . LEU A 1 82 ? 4.565 11.262 11.091 1.00 95.94 82 LEU A O 1
ATOM 642 N N . LYS A 1 83 ? 6.565 12.233 10.809 1.00 94.44 83 LYS A N 1
ATOM 643 C CA . LYS A 1 83 ? 7.048 11.897 12.158 1.00 94.44 83 LYS A CA 1
ATOM 644 C C . LYS A 1 83 ? 6.219 12.565 13.254 1.00 94.44 83 LYS A C 1
ATOM 646 O O . LYS A 1 83 ? 5.923 11.913 14.249 1.00 94.44 83 LYS A O 1
ATOM 651 N N . GLU A 1 84 ? 5.837 13.827 13.070 1.00 93.44 84 GLU A N 1
ATOM 652 C CA . GLU A 1 84 ? 4.965 14.550 14.006 1.00 93.44 84 GLU A CA 1
ATOM 653 C C . GLU A 1 84 ? 3.581 13.888 14.098 1.00 93.44 84 GLU A C 1
ATOM 655 O O . GLU A 1 84 ? 3.093 13.654 15.199 1.00 93.44 84 GLU A O 1
ATOM 660 N N . ILE A 1 85 ? 2.990 13.498 12.962 1.00 94.38 85 ILE A N 1
ATOM 661 C CA . ILE A 1 85 ? 1.721 12.751 12.918 1.00 94.38 85 ILE A CA 1
ATOM 662 C C . ILE A 1 85 ? 1.828 11.428 13.685 1.00 94.38 85 ILE A C 1
ATOM 664 O O . ILE A 1 85 ? 0.969 11.128 14.511 1.00 94.38 85 ILE A O 1
ATOM 668 N N . ILE A 1 86 ? 2.886 10.647 13.440 1.00 94.25 86 ILE A N 1
ATOM 669 C CA . ILE A 1 86 ? 3.103 9.361 14.117 1.00 94.25 86 ILE A CA 1
ATOM 670 C C . ILE A 1 86 ? 3.252 9.573 15.629 1.00 94.25 86 ILE A C 1
ATOM 672 O O . ILE A 1 86 ? 2.646 8.848 16.411 1.00 94.25 86 ILE A O 1
ATOM 676 N N . GLN A 1 87 ? 4.011 10.587 16.055 1.00 92.00 87 GLN A N 1
ATOM 677 C CA . GLN A 1 87 ? 4.170 10.919 17.474 1.00 92.00 87 GLN A CA 1
ATOM 678 C C . GLN A 1 87 ? 2.843 11.321 18.128 1.00 92.00 87 GLN A C 1
ATOM 680 O O . GLN A 1 87 ? 2.537 10.828 19.215 1.00 92.00 87 GLN A O 1
ATOM 685 N N . SER A 1 88 ? 2.044 12.157 17.460 1.00 91.25 88 SER A N 1
ATOM 686 C CA . SER A 1 88 ? 0.705 12.532 17.921 1.00 91.25 88 SER A CA 1
ATOM 687 C C . SER A 1 88 ? -0.206 11.312 18.071 1.00 91.25 88 SER A C 1
ATOM 689 O O . SER A 1 88 ? -0.803 11.141 19.130 1.00 91.25 88 SER A O 1
ATOM 691 N N . ALA A 1 89 ? -0.235 10.418 17.075 1.00 90.12 89 ALA A N 1
ATOM 692 C CA . ALA A 1 89 ? -1.071 9.214 17.075 1.00 90.12 89 ALA A CA 1
ATOM 693 C C . ALA A 1 89 ? -0.741 8.220 18.209 1.00 90.12 89 ALA A C 1
ATOM 695 O O . ALA A 1 89 ? -1.591 7.433 18.619 1.00 90.12 89 ALA A O 1
ATOM 696 N N . ILE A 1 90 ? 0.494 8.232 18.722 1.00 86.38 90 ILE A N 1
ATOM 697 C CA . ILE A 1 90 ? 0.932 7.342 19.814 1.00 86.38 90 ILE A CA 1
ATOM 698 C C . ILE A 1 90 ? 0.663 7.959 21.191 1.00 86.38 90 ILE A C 1
ATOM 700 O O . ILE A 1 90 ? 0.583 7.244 22.196 1.00 86.38 90 ILE A O 1
ATOM 704 N N . SER A 1 91 ? 0.569 9.286 21.275 1.00 83.12 91 SER A N 1
ATOM 705 C CA . SER A 1 91 ? 0.474 9.962 22.561 1.00 83.12 91 SER A CA 1
ATOM 706 C C . SER A 1 91 ? -0.921 9.796 23.180 1.00 83.12 91 SER A C 1
ATOM 708 O O . SER A 1 91 ? -1.942 9.885 22.510 1.00 83.12 91 SER A O 1
ATOM 710 N N . LYS A 1 92 ? -0.976 9.524 24.490 1.00 64.69 92 LYS A N 1
ATOM 711 C CA . LYS A 1 92 ? -2.224 9.179 25.202 1.00 64.69 92 LYS A CA 1
ATOM 712 C C . LYS A 1 92 ? -3.168 10.368 25.457 1.00 64.69 92 LYS A C 1
ATOM 714 O O . LYS A 1 92 ? -4.195 10.181 26.098 1.00 64.69 92 LYS A O 1
ATOM 719 N N . ALA A 1 93 ? -2.809 11.584 25.046 1.00 63.16 93 ALA A N 1
ATOM 720 C CA . ALA A 1 93 ? -3.596 12.783 25.321 1.00 63.16 93 ALA A CA 1
ATOM 721 C C . ALA A 1 93 ? -4.574 13.058 24.170 1.00 63.16 93 ALA A C 1
ATOM 723 O O . ALA A 1 93 ? -4.133 13.332 23.060 1.00 63.16 93 ALA A O 1
ATOM 724 N N . GLU A 1 94 ? -5.885 13.056 24.421 1.00 57.06 94 GLU A N 1
ATOM 725 C CA . GLU A 1 94 ? -6.915 13.313 23.392 1.00 57.06 94 GLU A CA 1
ATOM 726 C C . GLU A 1 94 ? -6.718 14.651 22.655 1.00 57.06 94 GLU A C 1
ATOM 728 O O . GLU A 1 94 ? -6.941 14.746 21.451 1.00 57.06 94 GLU A O 1
ATOM 733 N N . THR A 1 95 ? -6.198 15.677 23.336 1.00 59.56 95 THR A N 1
ATOM 734 C CA . THR A 1 95 ? -5.896 16.994 22.745 1.00 59.56 95 THR A CA 1
ATOM 735 C C . THR A 1 95 ? -4.775 16.979 21.699 1.00 59.56 95 THR A C 1
ATOM 737 O O . THR A 1 95 ? -4.650 17.928 20.930 1.00 59.56 95 THR A O 1
ATOM 740 N N . SER A 1 96 ? -3.963 15.920 21.639 1.00 62.62 96 SER A N 1
ATOM 741 C CA . SER A 1 96 ? -2.838 15.786 20.698 1.00 62.62 96 SER A CA 1
ATOM 742 C C . SER A 1 96 ? -3.224 15.215 19.327 1.00 62.62 96 SER A C 1
ATOM 744 O O . SER A 1 96 ? -2.435 15.309 18.383 1.00 62.62 96 SER A O 1
ATOM 746 N N . VAL A 1 97 ? -4.417 14.618 19.237 1.00 69.50 97 VAL A N 1
ATOM 747 C CA . VAL A 1 97 ? -4.891 13.837 18.086 1.00 69.50 97 VAL A CA 1
ATOM 748 C C . VAL A 1 97 ? -5.623 14.712 17.054 1.00 69.50 97 VAL A C 1
ATOM 750 O O . VAL A 1 97 ? -5.768 14.322 15.900 1.00 69.50 97 VAL A O 1
ATOM 753 N N . SER A 1 98 ? -6.008 15.941 17.417 1.00 79.75 98 SER A N 1
ATOM 754 C CA . SER A 1 98 ? -6.740 16.840 16.518 1.00 79.75 98 SER A CA 1
ATOM 755 C C . SER A 1 98 ? -5.928 17.244 15.276 1.00 79.75 98 SER A C 1
ATOM 757 O O . SER A 1 98 ? -4.776 17.689 15.357 1.00 79.75 98 SER A O 1
ATOM 759 N N . GLY A 1 99 ? -6.561 17.119 14.110 1.00 88.56 99 GLY A N 1
ATOM 760 C CA . GLY A 1 99 ? -6.062 17.535 12.805 1.00 88.56 99 GLY A CA 1
ATOM 761 C C . GLY A 1 99 ? -5.110 16.546 12.132 1.00 88.56 99 GLY A C 1
ATOM 762 O O . GLY A 1 99 ? -4.456 16.922 11.156 1.00 88.56 99 GLY A O 1
ATOM 763 N N . ILE A 1 100 ? -4.987 15.309 12.627 1.00 92.19 100 ILE A N 1
ATOM 764 C CA . ILE A 1 100 ? -4.131 14.284 12.006 1.00 92.19 100 ILE A CA 1
ATOM 765 C C . ILE A 1 100 ? -4.620 13.946 10.597 1.00 92.19 100 ILE A C 1
ATOM 767 O O . ILE A 1 100 ? -3.811 13.914 9.669 1.00 92.19 100 ILE A O 1
ATOM 771 N N . SER A 1 101 ? -5.924 13.740 10.424 1.00 92.19 101 SER A N 1
ATOM 772 C CA . SER A 1 101 ? -6.553 13.418 9.138 1.00 92.19 101 SER A CA 1
ATOM 773 C C . SER A 1 101 ? -6.233 14.458 8.056 1.00 92.19 101 SER A C 1
ATOM 775 O O . SER A 1 101 ? -5.792 14.107 6.961 1.00 92.19 101 SER A O 1
ATOM 777 N N . LEU A 1 102 ? -6.357 15.749 8.385 1.00 92.62 102 LEU A N 1
ATOM 778 C CA . LEU A 1 102 ? -6.032 16.866 7.493 1.00 92.62 102 LEU A CA 1
ATOM 779 C C . LEU A 1 102 ? -4.543 16.910 7.132 1.00 92.62 102 LEU A C 1
ATOM 781 O O . LEU A 1 102 ? -4.199 16.995 5.954 1.00 92.62 102 LEU A O 1
ATOM 785 N N . LYS A 1 103 ? -3.654 16.806 8.128 1.00 93.75 103 LYS A N 1
ATOM 786 C CA . LYS A 1 103 ? -2.199 16.791 7.895 1.00 93.75 103 LYS A CA 1
ATOM 787 C C . LYS A 1 103 ? -1.778 15.601 7.032 1.00 93.75 103 LYS A C 1
ATOM 789 O O . LYS A 1 103 ? -0.886 15.724 6.196 1.00 93.75 103 LYS A O 1
ATOM 794 N N . LEU A 1 104 ? -2.417 14.449 7.218 1.00 94.62 104 LEU A N 1
ATOM 795 C CA . LEU A 1 104 ? -2.158 13.262 6.415 1.00 94.62 104 LEU A CA 1
ATOM 796 C C . LEU A 1 104 ? -2.633 13.449 4.966 1.00 94.62 104 LEU A C 1
ATOM 798 O O . LEU A 1 104 ? -1.914 13.086 4.036 1.00 94.62 104 LEU A O 1
ATOM 802 N N . LEU A 1 105 ? -3.798 14.072 4.762 1.00 93.44 105 LEU A N 1
ATOM 803 C CA . LEU A 1 105 ? -4.301 14.404 3.429 1.00 93.44 105 LEU A CA 1
ATOM 804 C C . LEU A 1 105 ? -3.367 15.375 2.685 1.00 93.44 105 LEU A C 1
ATOM 806 O O . LEU A 1 105 ? -3.165 15.223 1.480 1.00 93.44 105 LEU A O 1
ATOM 810 N N . GLU A 1 106 ? -2.751 16.337 3.382 1.00 92.56 106 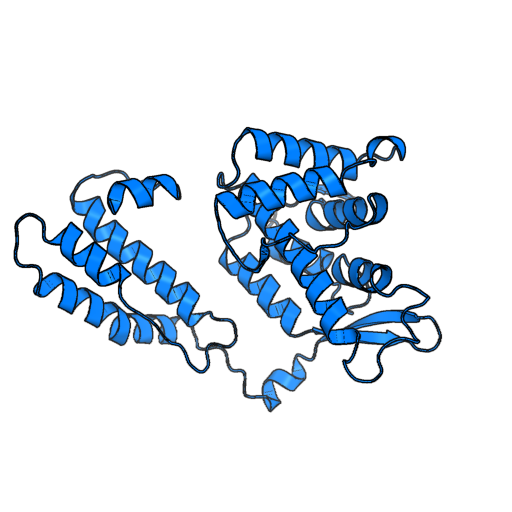GLU A N 1
ATOM 811 C CA . GLU A 1 106 ? -1.699 17.184 2.798 1.00 92.56 106 GLU A CA 1
ATOM 812 C C . GLU A 1 106 ? -0.521 16.348 2.285 1.00 92.56 106 GLU A C 1
ATOM 814 O O . GLU A 1 106 ? -0.110 16.519 1.136 1.00 92.56 106 GLU A O 1
ATOM 819 N N . ILE A 1 107 ? -0.026 15.399 3.092 1.00 95.00 107 ILE A N 1
ATOM 820 C CA . ILE A 1 107 ? 1.057 14.492 2.684 1.00 95.00 107 ILE A CA 1
ATOM 821 C C . ILE A 1 107 ? 0.645 13.690 1.444 1.00 95.00 107 ILE A C 1
ATOM 823 O O . ILE A 1 107 ? 1.439 13.563 0.515 1.00 95.00 107 ILE A O 1
ATOM 827 N N . PHE A 1 108 ? -0.588 13.175 1.384 1.00 94.62 108 PHE A N 1
ATOM 828 C CA . PHE A 1 108 ? -1.079 12.430 0.219 1.00 94.62 108 PHE A CA 1
ATOM 829 C C . PHE A 1 108 ? -1.105 13.282 -1.055 1.00 94.62 108 PHE A C 1
ATOM 831 O O . PHE A 1 108 ? -0.686 12.813 -2.114 1.00 94.62 108 PHE A O 1
ATOM 838 N N . ARG A 1 109 ? -1.549 14.540 -0.962 1.00 91.81 109 ARG A N 1
ATOM 839 C CA . ARG A 1 109 ? -1.595 15.477 -2.099 1.00 91.81 109 ARG A CA 1
ATOM 840 C C . ARG A 1 109 ? -0.204 15.875 -2.581 1.00 91.81 109 ARG A C 1
ATOM 842 O O . ARG A 1 109 ? 0.040 15.943 -3.787 1.00 91.81 109 ARG A O 1
ATOM 849 N N . GLU A 1 110 ? 0.720 16.110 -1.656 1.00 91.00 110 GLU A N 1
ATOM 850 C CA . GLU A 1 110 ? 2.114 16.373 -2.005 1.00 91.00 110 GLU A CA 1
ATOM 851 C C . GLU A 1 110 ? 2.772 15.134 -2.625 1.00 91.00 110 GLU A C 1
ATOM 853 O O . GLU A 1 110 ? 3.427 15.240 -3.661 1.00 91.00 110 GLU A O 1
ATOM 858 N N . PHE A 1 111 ? 2.524 13.944 -2.072 1.00 91.88 111 PHE A N 1
ATOM 859 C CA . PHE A 1 111 ? 3.037 12.694 -2.628 1.00 91.88 111 PHE A CA 1
ATOM 860 C C . PHE A 1 111 ? 2.486 12.409 -4.029 1.00 91.88 111 PHE A C 1
ATOM 862 O O . PHE A 1 111 ? 3.244 11.991 -4.899 1.00 91.88 111 PHE A O 1
ATOM 869 N N . TYR A 1 112 ? 1.211 12.713 -4.299 1.00 91.81 112 TYR A N 1
ATOM 870 C CA . TYR A 1 112 ? 0.633 12.622 -5.645 1.00 91.81 112 TYR A CA 1
ATOM 871 C C . TYR A 1 112 ? 1.389 13.480 -6.672 1.00 91.81 112 TYR A C 1
ATOM 873 O O . TYR A 1 112 ? 1.473 13.109 -7.838 1.00 91.81 112 TYR A O 1
ATOM 881 N N . SER A 1 113 ? 1.975 14.605 -6.252 1.00 88.38 113 SER A N 1
ATOM 882 C CA . SER A 1 113 ? 2.768 15.464 -7.145 1.00 88.38 113 SER A CA 1
ATOM 883 C C . SER A 1 113 ? 4.122 14.840 -7.513 1.00 88.38 113 SER A C 1
ATOM 885 O O . SER A 1 113 ? 4.681 15.159 -8.559 1.00 88.38 113 SER A O 1
ATOM 887 N N . ILE A 1 114 ? 4.635 13.933 -6.676 1.00 86.19 114 ILE A N 1
ATOM 888 C CA . ILE A 1 114 ? 5.866 13.160 -6.907 1.00 86.19 114 ILE A CA 1
ATOM 889 C C . ILE A 1 114 ? 5.551 11.893 -7.705 1.00 86.19 11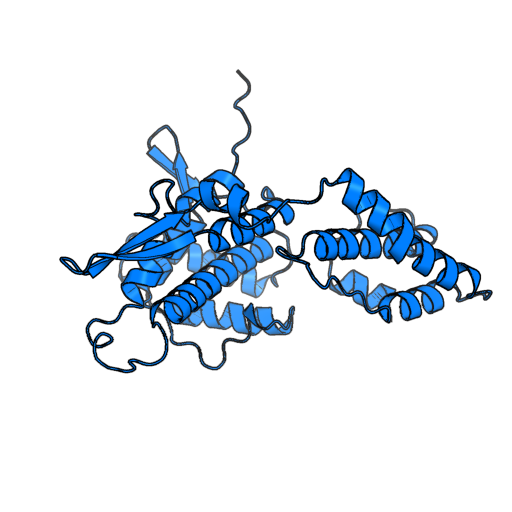4 ILE A C 1
ATOM 891 O O . ILE A 1 114 ? 6.251 11.556 -8.656 1.00 86.19 114 ILE A O 1
ATOM 895 N N . CYS A 1 115 ? 4.485 11.192 -7.317 1.00 85.44 115 CYS A N 1
ATOM 896 C CA . CYS A 1 115 ? 4.038 9.942 -7.915 1.00 85.44 115 CYS A CA 1
ATOM 897 C C . CYS A 1 115 ? 2.535 10.013 -8.249 1.00 85.44 115 CYS A C 1
ATOM 899 O O . CYS A 1 115 ? 1.692 9.539 -7.472 1.00 85.44 115 CYS A O 1
ATOM 901 N N . PRO A 1 116 ? 2.174 10.596 -9.410 1.00 87.50 116 PRO A N 1
ATOM 902 C CA . PRO A 1 116 ? 0.787 10.661 -9.848 1.00 87.50 116 PRO A CA 1
ATOM 903 C C . PRO A 1 116 ? 0.230 9.253 -10.059 1.00 87.50 116 PRO A C 1
ATOM 905 O O . PRO A 1 116 ? 0.673 8.508 -10.931 1.00 87.50 116 PRO A O 1
ATOM 908 N N . SER A 1 117 ? -0.756 8.870 -9.252 1.00 87.50 117 SER A N 1
ATOM 909 C CA . SER A 1 117 ? -1.361 7.539 -9.300 1.00 87.50 117 SER A CA 1
ATOM 910 C C . SER A 1 117 ? -2.835 7.590 -8.921 1.00 87.50 117 SER A C 1
ATOM 912 O O . SER A 1 117 ? -3.268 8.451 -8.154 1.00 87.50 117 SER A O 1
ATOM 914 N N . LYS A 1 118 ? -3.621 6.624 -9.414 1.00 88.06 118 LYS A N 1
ATOM 915 C CA . LYS A 1 118 ? -5.029 6.483 -9.006 1.00 88.06 118 LYS A CA 1
ATOM 916 C C . LYS A 1 118 ? -5.169 6.305 -7.496 1.00 88.06 118 LYS A C 1
ATOM 918 O O . LYS A 1 118 ? -6.141 6.787 -6.929 1.00 88.06 118 LYS A O 1
ATOM 923 N N . LEU A 1 119 ? -4.194 5.652 -6.858 1.00 89.19 119 LEU A N 1
ATOM 924 C CA . LEU A 1 119 ? -4.198 5.446 -5.418 1.00 89.19 119 LEU A CA 1
ATOM 925 C C . LEU A 1 119 ? -4.128 6.778 -4.666 1.00 89.19 119 LEU A C 1
ATOM 927 O O . LEU A 1 119 ? -4.902 6.966 -3.744 1.00 89.19 119 LEU A O 1
ATOM 931 N N . PHE A 1 120 ? -3.282 7.728 -5.070 1.00 92.00 120 PHE A N 1
ATOM 932 C CA . PHE A 1 120 ? -3.116 9.006 -4.358 1.00 92.00 120 PHE A CA 1
ATOM 933 C C . PHE A 1 120 ? -3.981 10.162 -4.886 1.00 92.00 120 PHE A C 1
ATOM 935 O O . PHE A 1 120 ? -3.911 11.274 -4.360 1.00 92.00 120 PHE A O 1
ATOM 942 N N . ASN A 1 121 ? -4.835 9.920 -5.883 1.00 89.06 121 ASN A N 1
ATOM 943 C CA . ASN A 1 121 ? -5.822 10.905 -6.319 1.00 89.06 121 ASN A CA 1
ATOM 944 C C . ASN A 1 121 ? -6.966 11.005 -5.291 1.00 89.06 121 ASN A C 1
ATOM 946 O O . ASN A 1 121 ? -7.938 10.264 -5.372 1.00 89.06 121 ASN A O 1
ATOM 950 N N . CYS A 1 122 ? -6.818 11.909 -4.322 1.00 84.94 122 CYS A N 1
ATOM 951 C CA . CYS A 1 122 ? -7.676 12.062 -3.139 1.00 84.94 122 CYS A CA 1
ATOM 952 C C . CYS A 1 122 ? -8.563 13.322 -3.184 1.00 84.94 122 CYS A C 1
ATOM 954 O O . CYS A 1 122 ? -8.706 14.044 -2.196 1.00 84.94 122 CYS A O 1
ATOM 956 N N . ARG A 1 123 ? -9.090 13.667 -4.365 1.00 79.12 123 ARG A N 1
ATOM 957 C CA . ARG A 1 123 ? -9.893 14.892 -4.550 1.00 79.12 123 ARG A CA 1
ATOM 958 C C . ARG A 1 123 ? -11.254 14.825 -3.862 1.00 79.12 123 ARG A C 1
ATOM 960 O O . ARG A 1 123 ? -11.662 15.825 -3.283 1.00 79.12 123 ARG A O 1
ATOM 967 N N . ASP A 1 124 ? -11.887 13.660 -3.913 1.00 78.62 124 ASP A N 1
ATOM 968 C CA . ASP A 1 124 ? -13.274 13.443 -3.487 1.00 78.62 124 ASP A CA 1
ATOM 969 C C . ASP A 1 124 ? -13.363 12.562 -2.228 1.00 78.62 124 ASP A C 1
ATOM 971 O O . ASP A 1 124 ? -14.412 11.995 -1.931 1.00 78.62 124 ASP A O 1
ATOM 975 N N . ASP A 1 125 ? -12.249 12.410 -1.508 1.00 80.56 125 ASP A N 1
ATOM 976 C CA . ASP A 1 125 ? -12.173 11.527 -0.349 1.00 80.56 125 ASP A CA 1
ATOM 977 C C . ASP A 1 125 ? -12.727 12.219 0.900 1.00 80.56 125 ASP A C 1
ATOM 979 O O . ASP A 1 125 ? -12.302 13.322 1.259 1.00 80.56 125 ASP A O 1
ATOM 983 N N . ASP A 1 126 ? -13.621 11.527 1.605 1.00 82.06 126 ASP A N 1
ATOM 984 C CA . ASP A 1 126 ? -14.052 11.927 2.940 1.00 82.06 126 ASP A CA 1
ATOM 985 C C . ASP A 1 126 ? -12.890 11.784 3.937 1.00 82.06 126 ASP A C 1
ATOM 987 O O . ASP A 1 126 ? -12.134 10.806 3.920 1.00 82.06 126 ASP A O 1
ATOM 991 N N . LEU A 1 127 ? -12.758 12.752 4.846 1.00 84.44 127 LEU A N 1
ATOM 992 C CA . LEU A 1 127 ? -11.791 12.658 5.937 1.00 84.44 127 LEU A CA 1
ATOM 993 C C . LEU A 1 127 ? -12.237 11.601 6.947 1.00 84.44 127 LEU A C 1
ATOM 995 O O . LEU A 1 127 ? -13.377 11.601 7.412 1.00 84.44 127 LEU A O 1
ATOM 999 N N . LEU A 1 128 ? -11.300 10.730 7.313 1.00 85.94 128 LEU A N 1
ATOM 1000 C CA . LEU A 1 128 ? -11.475 9.810 8.429 1.00 85.94 128 LEU A CA 1
ATOM 1001 C C . LEU A 1 128 ? -11.382 10.568 9.752 1.00 85.94 128 LEU A C 1
ATOM 1003 O O . LEU A 1 128 ? -10.645 11.547 9.868 1.00 85.94 128 LEU A O 1
ATOM 1007 N N . ASP A 1 129 ? -12.106 10.072 10.750 1.00 88.94 129 ASP A N 1
ATOM 1008 C CA . ASP A 1 129 ? -12.030 10.577 12.115 1.00 88.94 129 ASP A CA 1
ATOM 1009 C C . ASP A 1 129 ? -10.594 10.493 12.671 1.00 88.94 129 ASP A C 1
ATOM 1011 O O . ASP A 1 129 ? -9.870 9.521 12.428 1.00 88.94 129 ASP A O 1
ATOM 1015 N N . ASP A 1 130 ? -10.184 11.520 13.420 1.00 91.44 130 ASP A N 1
ATOM 1016 C CA . ASP A 1 130 ? -8.818 11.654 13.932 1.00 91.44 130 ASP A CA 1
ATOM 1017 C C . ASP A 1 130 ? -8.451 10.551 14.944 1.00 91.44 130 ASP A C 1
ATOM 1019 O O . ASP A 1 130 ? -7.300 10.101 14.985 1.00 91.44 130 ASP A O 1
ATOM 1023 N N . ILE A 1 131 ? -9.414 10.077 15.741 1.00 90.75 131 ILE A N 1
ATOM 1024 C CA . ILE A 1 131 ? -9.205 8.989 16.705 1.00 90.75 131 ILE A CA 1
ATOM 1025 C C . ILE A 1 131 ? -9.017 7.681 15.942 1.00 90.75 131 ILE A C 1
ATOM 1027 O O . ILE A 1 131 ? -8.053 6.952 16.191 1.00 90.75 131 ILE A O 1
ATOM 1031 N N . LEU A 1 132 ? -9.892 7.416 14.967 1.00 91.81 132 LEU A N 1
ATOM 1032 C CA . LEU A 1 132 ? -9.787 6.240 14.109 1.00 91.81 132 LEU A CA 1
ATOM 1033 C C . LEU A 1 132 ? -8.437 6.201 13.388 1.00 91.81 132 LEU A C 1
ATOM 1035 O O . LEU A 1 132 ? -7.704 5.223 13.518 1.00 91.81 132 LEU A O 1
ATOM 1039 N N . ILE A 1 133 ? -8.072 7.256 12.653 1.00 93.19 133 ILE A N 1
ATOM 1040 C CA . ILE A 1 133 ? -6.823 7.268 11.880 1.00 93.19 133 ILE A CA 1
ATOM 1041 C C . ILE A 1 133 ? -5.593 7.148 12.787 1.00 93.19 133 ILE A C 1
ATOM 1043 O O . ILE A 1 133 ? -4.618 6.508 12.397 1.00 93.19 133 ILE A O 1
ATOM 1047 N N . SER A 1 134 ? -5.640 7.690 14.008 1.00 94.25 134 SER A N 1
ATOM 1048 C CA . SER A 1 134 ? -4.567 7.522 14.995 1.00 94.25 134 SER A CA 1
ATOM 1049 C C . SER A 1 134 ? -4.393 6.068 15.404 1.00 94.25 134 SER A C 1
ATOM 1051 O O . SER A 1 134 ? -3.266 5.572 15.443 1.00 94.25 134 SER A O 1
ATOM 1053 N N . GLU A 1 135 ? -5.496 5.356 15.642 1.00 93.94 135 GLU A N 1
ATOM 1054 C CA . GLU A 1 135 ? -5.455 3.931 15.962 1.00 93.94 135 GLU A CA 1
ATOM 1055 C C . GLU A 1 135 ? -4.903 3.110 14.791 1.00 93.94 135 GLU A C 1
ATOM 1057 O O . GLU A 1 135 ? -4.032 2.258 14.985 1.00 93.94 135 GLU A O 1
ATOM 1062 N N . ILE A 1 136 ? -5.320 3.422 13.560 1.00 96.44 136 ILE A N 1
ATOM 1063 C CA . ILE A 1 136 ? -4.782 2.786 12.352 1.00 96.44 136 ILE A CA 1
ATOM 1064 C C . ILE A 1 136 ? -3.281 3.053 12.213 1.00 96.44 136 ILE A C 1
ATOM 1066 O O . ILE A 1 136 ? -2.508 2.114 12.028 1.00 96.44 136 ILE A O 1
ATOM 1070 N N . ILE A 1 137 ? -2.835 4.305 12.353 1.00 96.44 137 ILE A N 1
ATOM 1071 C CA . ILE A 1 137 ? -1.410 4.662 12.306 1.00 96.44 137 ILE A CA 1
ATOM 1072 C C . ILE A 1 137 ? -0.646 3.887 13.376 1.00 96.44 137 ILE A C 1
ATOM 1074 O O . ILE A 1 137 ? 0.408 3.324 13.080 1.00 96.44 137 ILE A O 1
ATOM 1078 N N . ARG A 1 138 ? -1.174 3.791 14.599 1.00 95.50 138 ARG A N 1
ATOM 1079 C CA . ARG A 1 138 ? -0.552 3.033 15.689 1.00 95.50 138 ARG A CA 1
ATOM 1080 C C . ARG A 1 138 ? -0.389 1.558 15.323 1.00 95.50 138 ARG A C 1
ATOM 1082 O O . ARG A 1 138 ? 0.713 1.033 15.471 1.00 95.50 138 ARG A O 1
ATOM 1089 N N . LYS A 1 139 ? -1.430 0.916 14.778 1.00 96.56 139 LYS A N 1
ATOM 1090 C CA . LYS A 1 139 ? -1.372 -0.474 14.290 1.00 96.56 139 LYS A CA 1
ATOM 1091 C C . LYS A 1 139 ? -0.365 -0.650 13.148 1.00 96.56 139 LYS A C 1
ATOM 1093 O O . LYS A 1 139 ? 0.352 -1.643 13.116 1.00 96.56 139 LYS A O 1
ATOM 1098 N N . LEU A 1 140 ? -0.255 0.307 12.229 1.00 97.25 140 LEU A N 1
ATOM 1099 C CA . LEU A 1 140 ? 0.669 0.212 11.089 1.00 97.25 140 LEU A CA 1
ATOM 1100 C C . LEU A 1 140 ? 2.119 0.587 11.426 1.00 97.25 140 LEU A C 1
ATOM 1102 O O . LEU A 1 140 ? 3.022 0.265 10.659 1.00 97.25 140 LEU A O 1
ATOM 1106 N N . THR A 1 141 ? 2.368 1.265 12.546 1.00 96.88 141 THR A N 1
ATOM 1107 C CA . THR A 1 141 ? 3.710 1.747 12.915 1.00 96.88 141 THR A CA 1
ATOM 1108 C C . THR A 1 141 ? 4.309 1.025 14.110 1.00 96.88 141 THR A C 1
ATOM 1110 O O . THR A 1 141 ? 5.516 1.118 14.305 1.00 96.88 141 THR A O 1
ATOM 1113 N N . HIS A 1 142 ? 3.511 0.314 14.911 1.00 95.19 142 HIS A N 1
ATOM 1114 C CA . HIS A 1 142 ? 3.970 -0.319 16.144 1.00 95.19 142 HIS A CA 1
ATOM 1115 C C . HIS A 1 142 ? 3.429 -1.735 16.314 1.00 95.19 142 HIS A C 1
ATOM 1117 O O . HIS A 1 142 ? 2.360 -2.089 15.829 1.00 95.19 142 HIS A O 1
ATOM 1123 N N . TYR A 1 143 ? 4.165 -2.544 17.066 1.00 94.25 143 TYR A N 1
ATOM 1124 C CA . TYR A 1 143 ? 3.762 -3.875 17.494 1.00 94.25 143 TYR A CA 1
ATOM 1125 C C . TYR A 1 143 ? 4.146 -4.097 18.958 1.00 94.25 143 TYR A C 1
ATOM 1127 O O . TYR A 1 143 ? 4.974 -3.380 19.527 1.00 94.25 143 TYR A O 1
ATOM 1135 N N . ARG A 1 144 ? 3.530 -5.099 19.585 1.00 91.81 144 ARG A N 1
ATOM 1136 C CA . ARG A 1 144 ? 3.857 -5.500 20.954 1.00 91.81 144 ARG A CA 1
ATOM 1137 C C . ARG A 1 144 ? 4.948 -6.572 20.931 1.00 91.81 144 ARG A C 1
ATOM 1139 O O . ARG A 1 144 ? 4.756 -7.634 20.342 1.00 91.81 144 ARG A O 1
ATOM 1146 N N . GLY A 1 145 ? 6.083 -6.285 21.561 1.00 89.50 145 GLY A N 1
ATOM 1147 C CA . GLY A 1 145 ? 7.187 -7.222 21.738 1.00 89.50 145 GLY A CA 1
ATOM 1148 C C . GLY A 1 145 ? 6.872 -8.325 22.752 1.00 89.50 145 GLY A C 1
ATOM 1149 O O . GLY A 1 145 ? 5.815 -8.345 23.388 1.00 89.50 145 GLY A O 1
ATOM 1150 N N . ARG A 1 146 ? 7.799 -9.277 22.912 1.00 87.00 146 ARG A N 1
ATOM 1151 C CA . ARG A 1 146 ? 7.582 -10.468 23.758 1.00 87.00 146 ARG A CA 1
ATOM 1152 C C . ARG A 1 146 ? 7.443 -10.134 25.243 1.00 87.00 146 ARG A C 1
ATOM 1154 O O . ARG A 1 146 ? 6.758 -10.858 25.954 1.00 87.00 146 ARG A O 1
ATOM 1161 N N . SER A 1 147 ? 8.087 -9.064 25.702 1.00 87.25 147 SER A N 1
ATOM 1162 C CA . SER A 1 147 ? 7.992 -8.570 27.081 1.00 87.25 147 SER A CA 1
ATOM 1163 C C . SER A 1 147 ? 6.854 -7.561 27.281 1.00 87.25 147 SER A C 1
ATOM 1165 O O . SER A 1 147 ? 6.718 -7.001 28.365 1.00 87.25 147 SER A O 1
ATOM 1167 N N . GLY A 1 148 ? 6.001 -7.350 26.270 1.00 87.75 148 GLY A N 1
ATOM 1168 C CA . GLY A 1 148 ? 4.870 -6.423 26.330 1.00 87.75 148 GLY A CA 1
ATOM 1169 C C . GLY A 1 148 ? 5.224 -4.968 26.012 1.00 87.75 148 GLY A C 1
ATOM 1170 O O . GLY A 1 148 ? 4.337 -4.114 25.999 1.00 87.75 148 GLY A O 1
ATOM 1171 N N . GLU A 1 149 ? 6.491 -4.682 25.725 1.00 91.56 149 GLU A N 1
ATOM 1172 C CA . GLU A 1 149 ? 6.969 -3.385 25.270 1.00 91.56 149 GLU A CA 1
ATOM 1173 C C . GLU A 1 149 ? 6.403 -3.037 23.886 1.00 91.56 149 GLU A C 1
ATOM 1175 O O . GLU A 1 149 ? 6.156 -3.912 23.054 1.00 91.56 149 GLU A O 1
ATOM 1180 N N . ILE A 1 150 ? 6.178 -1.749 23.633 1.00 90.69 150 ILE A N 1
ATOM 1181 C CA . ILE A 1 150 ? 5.707 -1.262 22.334 1.00 90.69 150 ILE A CA 1
ATOM 1182 C C . ILE A 1 150 ? 6.938 -0.917 21.495 1.00 90.69 150 ILE A C 1
ATOM 1184 O O . ILE A 1 150 ? 7.727 -0.057 21.883 1.00 90.69 150 ILE A O 1
ATOM 1188 N N . LEU A 1 151 ? 7.097 -1.589 20.357 1.00 93.94 151 LEU A N 1
ATOM 1189 C CA . LEU A 1 151 ? 8.216 -1.416 19.431 1.00 93.94 151 LEU A CA 1
ATOM 1190 C C . LEU A 1 151 ? 7.712 -0.899 18.089 1.00 93.94 151 LEU A C 1
ATOM 1192 O O . LEU A 1 151 ? 6.600 -1.222 17.679 1.00 93.94 151 LEU A O 1
ATOM 1196 N N . SER A 1 152 ? 8.536 -0.126 17.388 1.00 94.75 152 SER A N 1
ATOM 1197 C CA . SER A 1 152 ? 8.194 0.385 16.060 1.00 94.75 152 SER A CA 1
ATOM 1198 C C . SER A 1 152 ? 8.469 -0.650 14.964 1.00 94.75 152 SER A C 1
ATOM 1200 O O . SER A 1 152 ? 9.448 -1.401 15.021 1.00 94.75 152 SER A O 1
ATOM 1202 N N . ILE A 1 153 ? 7.606 -0.673 13.952 1.00 95.88 153 ILE A N 1
ATOM 1203 C CA . ILE A 1 153 ? 7.832 -1.360 12.681 1.00 95.88 153 ILE A CA 1
ATOM 1204 C C . ILE A 1 153 ? 8.837 -0.532 11.882 1.00 95.88 153 ILE A C 1
ATOM 1206 O O . ILE A 1 153 ? 8.632 0.664 11.700 1.00 95.88 153 ILE A O 1
ATOM 1210 N N . VAL A 1 154 ? 9.915 -1.169 11.424 1.00 95.00 154 VAL A N 1
ATOM 1211 C CA . VAL A 1 154 ? 10.969 -0.511 10.642 1.00 95.00 154 VAL A CA 1
ATOM 1212 C C . VAL A 1 154 ? 10.735 -0.816 9.164 1.00 95.00 154 VAL A C 1
ATOM 1214 O O . VAL A 1 154 ? 11.007 -1.926 8.702 1.00 95.00 154 VAL A O 1
ATOM 1217 N N . TYR A 1 155 ? 10.191 0.158 8.441 1.00 94.75 155 TYR A N 1
ATOM 1218 C CA . TYR A 1 155 ? 9.838 0.061 7.026 1.00 94.75 155 TYR A CA 1
ATOM 1219 C C . TYR A 1 155 ? 11.062 0.030 6.099 1.00 94.75 155 TYR A C 1
ATOM 1221 O O . TYR A 1 155 ? 10.960 -0.534 5.012 1.00 94.75 155 TYR A O 1
ATOM 1229 N N . ASP A 1 156 ? 12.222 0.554 6.517 1.00 93.00 156 ASP A N 1
ATOM 1230 C CA . ASP A 1 156 ? 13.486 0.412 5.767 1.00 93.00 156 ASP A CA 1
ATOM 1231 C C . ASP A 1 156 ? 13.954 -1.052 5.626 1.00 93.00 156 ASP A C 1
ATOM 1233 O O . ASP A 1 156 ? 14.717 -1.381 4.718 1.00 93.00 156 ASP A O 1
ATOM 1237 N N . ARG A 1 157 ? 13.452 -1.954 6.486 1.00 93.12 157 ARG A N 1
ATOM 1238 C CA . ARG A 1 157 ? 13.764 -3.394 6.467 1.00 93.12 157 ARG A CA 1
ATOM 1239 C C . ARG A 1 157 ? 12.718 -4.240 5.758 1.00 93.12 157 ARG A C 1
ATOM 1241 O O . ARG A 1 157 ? 12.858 -5.462 5.736 1.00 93.12 157 ARG A O 1
ATOM 1248 N N . ILE A 1 158 ? 11.661 -3.625 5.240 1.00 91.44 158 ILE A N 1
ATOM 1249 C CA . ILE A 1 158 ? 10.635 -4.320 4.467 1.00 91.44 158 ILE A CA 1
ATOM 1250 C C . ILE A 1 158 ? 11.009 -4.170 2.995 1.00 91.44 158 ILE A C 1
ATOM 1252 O O . ILE A 1 158 ? 11.146 -3.061 2.495 1.00 91.44 158 ILE A O 1
ATOM 1256 N N . ASP A 1 159 ? 11.192 -5.277 2.280 1.00 86.25 159 ASP A N 1
ATOM 1257 C CA . ASP A 1 159 ? 11.430 -5.225 0.834 1.00 86.25 159 ASP A CA 1
ATOM 1258 C C . ASP A 1 159 ? 10.138 -4.800 0.111 1.00 86.25 159 ASP A C 1
ATOM 1260 O O . ASP A 1 159 ? 9.033 -5.177 0.510 1.00 86.25 159 ASP A O 1
ATOM 1264 N N . ILE A 1 160 ? 10.247 -4.044 -0.983 1.00 80.88 160 ILE A N 1
ATOM 1265 C CA . ILE A 1 160 ? 9.074 -3.608 -1.756 1.00 80.88 160 ILE A CA 1
ATOM 1266 C C . ILE A 1 160 ? 8.222 -4.791 -2.249 1.00 80.88 160 ILE A C 1
ATOM 1268 O O . ILE A 1 160 ? 6.996 -4.699 -2.293 1.00 80.88 160 ILE A O 1
ATOM 1272 N N . ARG A 1 161 ? 8.842 -5.942 -2.538 1.00 79.75 161 ARG A N 1
ATOM 1273 C CA . ARG A 1 161 ? 8.143 -7.183 -2.903 1.00 79.75 161 ARG A CA 1
ATOM 1274 C C . ARG A 1 161 ? 7.312 -7.727 -1.747 1.00 79.75 161 ARG A C 1
ATOM 1276 O O . ARG A 1 161 ? 6.250 -8.290 -1.982 1.00 79.75 161 ARG A O 1
ATOM 1283 N N . GLN A 1 162 ? 7.757 -7.539 -0.504 1.00 86.06 162 GLN A N 1
ATOM 1284 C CA . GLN A 1 162 ? 6.986 -7.921 0.679 1.00 86.06 162 GLN A CA 1
ATOM 1285 C C . GLN A 1 162 ? 5.778 -7.001 0.880 1.00 86.06 162 GLN A C 1
ATOM 1287 O O . GLN A 1 162 ? 4.704 -7.492 1.214 1.00 86.06 162 GLN A O 1
ATOM 1292 N N . VAL A 1 163 ? 5.918 -5.695 0.621 1.00 87.00 163 VAL A N 1
ATOM 1293 C CA . VAL A 1 163 ? 4.773 -4.766 0.598 1.00 87.00 163 VAL A CA 1
ATOM 1294 C C . VAL A 1 163 ? 3.762 -5.183 -0.475 1.00 87.00 163 VAL A C 1
ATOM 1296 O O . VAL A 1 163 ? 2.566 -5.243 -0.199 1.00 87.00 163 VAL A O 1
ATOM 1299 N N . GLY A 1 164 ? 4.241 -5.540 -1.672 1.00 80.06 164 GLY A N 1
ATOM 1300 C CA . GLY A 1 164 ? 3.406 -6.097 -2.739 1.00 80.06 164 GLY A CA 1
ATOM 1301 C C . GLY A 1 164 ? 2.716 -7.404 -2.332 1.00 80.06 164 GLY A C 1
ATOM 1302 O O . GLY A 1 164 ? 1.520 -7.555 -2.540 1.00 80.06 164 GLY A O 1
ATOM 1303 N N . ALA A 1 165 ? 3.425 -8.318 -1.666 1.00 82.06 165 ALA A N 1
ATOM 1304 C CA . ALA A 1 165 ? 2.839 -9.565 -1.175 1.00 82.06 165 ALA A CA 1
ATOM 1305 C C . ALA A 1 165 ? 1.736 -9.330 -0.130 1.00 82.06 165 ALA A C 1
ATOM 1307 O O . ALA A 1 165 ? 0.740 -10.043 -0.136 1.00 82.06 165 ALA A O 1
ATOM 1308 N N . ILE A 1 166 ? 1.873 -8.316 0.733 1.00 87.00 166 ILE A N 1
ATOM 1309 C CA . ILE A 1 166 ? 0.805 -7.915 1.662 1.00 87.00 166 ILE A CA 1
ATOM 1310 C C . ILE A 1 166 ? -0.428 -7.434 0.888 1.00 87.00 166 ILE A C 1
ATOM 1312 O O . ILE A 1 166 ? -1.543 -7.779 1.267 1.00 87.00 166 ILE A O 1
ATOM 1316 N N . TYR A 1 167 ? -0.243 -6.659 -0.186 1.00 80.06 167 TYR A N 1
ATOM 1317 C CA . TYR A 1 167 ? -1.353 -6.211 -1.032 1.00 80.06 167 TYR A CA 1
ATOM 1318 C C . TYR A 1 167 ? -2.126 -7.395 -1.615 1.00 80.06 167 TYR A C 1
ATOM 1320 O O . TYR A 1 167 ? -3.338 -7.492 -1.430 1.00 80.06 167 TYR A O 1
ATOM 1328 N N . GLU A 1 168 ? -1.405 -8.329 -2.225 1.00 75.25 168 GLU A N 1
ATOM 1329 C CA . GLU A 1 168 ? -1.987 -9.534 -2.816 1.00 75.25 168 GLU A CA 1
ATOM 1330 C C . GLU A 1 168 ? -2.694 -10.411 -1.789 1.00 75.25 168 GLU A C 1
ATOM 1332 O O . GLU A 1 168 ? -3.835 -10.820 -1.993 1.00 75.25 168 GLU A O 1
ATOM 1337 N N . ASP A 1 169 ? -2.048 -10.646 -0.649 1.00 80.44 169 ASP A N 1
ATOM 1338 C CA . ASP A 1 169 ? -2.623 -11.433 0.435 1.00 80.44 169 ASP A CA 1
ATOM 1339 C C . ASP A 1 169 ? -3.961 -10.856 0.912 1.00 80.44 169 ASP A C 1
ATOM 1341 O O . ASP A 1 169 ? -4.844 -11.623 1.285 1.00 80.44 169 ASP A O 1
ATOM 1345 N N . LEU A 1 170 ? -4.113 -9.527 0.939 1.00 82.81 170 LEU A N 1
ATOM 1346 C CA . LEU A 1 170 ? -5.326 -8.859 1.418 1.00 82.81 170 LEU A CA 1
ATOM 1347 C C . LEU A 1 170 ? -6.474 -8.901 0.405 1.00 82.81 170 LEU A C 1
ATOM 1349 O O . LEU A 1 170 ? -7.630 -8.930 0.824 1.00 82.81 170 LEU A O 1
ATOM 1353 N N . LEU A 1 171 ? -6.177 -8.953 -0.897 1.00 76.94 171 LEU A N 1
ATOM 1354 C CA . LEU A 1 171 ? -7.193 -9.100 -1.947 1.00 76.94 171 LEU A CA 1
ATOM 1355 C C . LEU A 1 171 ? -7.918 -10.453 -1.893 1.00 76.94 171 LEU A C 1
ATOM 1357 O O . LEU A 1 171 ? -9.069 -10.550 -2.315 1.00 76.94 171 LEU A O 1
ATOM 1361 N N . ASP A 1 172 ? -7.272 -11.482 -1.340 1.00 74.25 172 ASP A N 1
ATOM 1362 C CA . ASP A 1 172 ? -7.847 -12.823 -1.181 1.00 74.25 172 ASP A CA 1
ATOM 1363 C C . ASP A 1 172 ? -8.899 -12.915 -0.053 1.00 74.25 172 ASP A C 1
ATOM 1365 O O . ASP A 1 172 ? -9.565 -13.950 0.104 1.00 74.25 172 ASP A O 1
ATOM 1369 N N . TYR A 1 173 ? -9.042 -11.872 0.771 1.00 79.31 173 TYR A N 1
ATOM 1370 C CA . TYR A 1 173 ? -10.004 -11.854 1.867 1.00 79.31 173 TYR A CA 1
ATOM 1371 C C . TYR A 1 173 ? -11.337 -11.257 1.426 1.00 79.31 173 TYR A C 1
ATOM 1373 O O . TYR A 1 173 ? -11.410 -10.159 0.881 1.00 79.31 173 TYR A O 1
ATOM 1381 N N . HIS A 1 174 ? -12.417 -11.963 1.750 1.00 79.19 174 HIS A N 1
ATOM 1382 C CA . HIS A 1 174 ? -13.768 -11.445 1.592 1.00 79.19 174 HIS A CA 1
ATOM 1383 C C . HIS A 1 174 ? -14.274 -10.942 2.932 1.00 79.19 174 HIS A C 1
ATOM 1385 O O . HIS A 1 174 ? -14.208 -11.650 3.938 1.00 79.19 174 HIS A O 1
ATOM 1391 N N . TRP A 1 175 ? -14.762 -9.711 2.943 1.00 83.38 175 TRP A N 1
ATOM 1392 C CA . TRP A 1 175 ? -15.386 -9.128 4.117 1.00 83.38 175 TRP A CA 1
ATOM 1393 C C . TRP A 1 175 ? -16.798 -9.721 4.325 1.00 83.38 175 TRP A C 1
ATOM 1395 O O . TRP A 1 175 ? -17.419 -10.241 3.395 1.00 83.38 175 TRP A O 1
ATOM 1405 N N . HIS A 1 176 ? -17.301 -9.644 5.549 1.00 83.62 176 HIS A N 1
ATOM 1406 C CA . HIS A 1 176 ? -18.621 -10.098 5.962 1.00 83.62 176 HIS A CA 1
ATOM 1407 C C . HIS A 1 176 ? -19.111 -9.249 7.136 1.00 83.62 176 HIS A C 1
ATOM 1409 O O . HIS A 1 176 ? -18.309 -8.794 7.954 1.00 83.62 176 HIS A O 1
ATOM 1415 N N . ILE A 1 177 ? -20.430 -9.107 7.266 1.00 83.44 177 ILE A N 1
ATOM 1416 C CA . ILE A 1 177 ? -21.070 -8.516 8.445 1.00 83.44 177 ILE A CA 1
ATOM 1417 C C . ILE A 1 177 ? -21.883 -9.591 9.155 1.00 83.44 177 ILE A C 1
ATOM 1419 O O . ILE A 1 177 ? -22.605 -10.366 8.531 1.00 83.44 177 ILE A O 1
ATOM 1423 N N . ASN A 1 178 ? -21.789 -9.636 10.477 1.00 82.44 178 ASN A N 1
ATOM 1424 C CA . ASN A 1 178 ? -22.719 -10.397 11.293 1.00 82.44 178 ASN A CA 1
ATOM 1425 C C . ASN A 1 178 ? -24.016 -9.597 11.475 1.00 82.44 178 ASN A C 1
ATOM 1427 O O . ASN A 1 178 ? -24.040 -8.599 12.191 1.00 82.44 178 ASN A O 1
ATOM 1431 N N . GLU A 1 179 ? -25.101 -10.054 10.854 1.00 77.88 179 GLU A N 1
ATOM 1432 C CA . GLU A 1 179 ? -26.411 -9.384 10.875 1.00 77.88 179 GLU A CA 1
ATOM 1433 C C . GLU A 1 179 ? -26.971 -9.165 12.291 1.00 77.88 179 GLU A C 1
ATOM 1435 O O . GLU A 1 179 ? -27.721 -8.220 12.516 1.00 77.88 179 GLU A O 1
ATOM 1440 N N . ASN A 1 180 ? -26.583 -9.993 13.267 1.00 77.69 180 ASN A N 1
ATOM 1441 C CA . ASN A 1 180 ? -27.120 -9.914 14.627 1.00 77.69 180 ASN A CA 1
ATOM 1442 C C . ASN A 1 180 ? -26.503 -8.789 15.465 1.00 77.69 180 ASN A C 1
ATOM 1444 O O . ASN A 1 180 ? -27.128 -8.317 16.412 1.00 77.69 180 ASN A O 1
ATOM 1448 N N . ASN A 1 181 ? -25.256 -8.404 15.185 1.00 80.12 181 ASN A N 1
ATOM 1449 C CA . ASN A 1 181 ? -24.520 -7.441 16.011 1.00 80.12 181 ASN A CA 1
ATOM 1450 C C . ASN A 1 181 ? -23.739 -6.390 15.206 1.00 80.12 181 ASN A C 1
ATOM 1452 O O . ASN A 1 181 ? -23.040 -5.574 15.802 1.00 80.12 181 ASN A O 1
ATOM 1456 N N . GLY A 1 182 ? -23.840 -6.408 13.875 1.00 80.12 182 GLY A N 1
ATOM 1457 C CA . GLY A 1 182 ? -23.176 -5.467 12.974 1.00 80.12 182 GLY A CA 1
ATOM 1458 C C . GLY A 1 182 ? -21.653 -5.606 12.910 1.00 80.12 182 GLY A C 1
ATOM 1459 O O . GLY A 1 182 ? -21.002 -4.721 12.357 1.00 80.12 182 GLY A O 1
ATOM 1460 N N . GLN A 1 183 ? -21.073 -6.673 13.476 1.00 85.50 183 GLN A N 1
ATOM 1461 C CA . GLN A 1 183 ? -19.622 -6.859 13.503 1.00 85.50 183 GLN A CA 1
ATOM 1462 C C . GLN A 1 183 ? -19.086 -7.238 12.128 1.00 85.50 183 GLN A C 1
ATOM 1464 O O . GLN A 1 183 ? -19.540 -8.211 11.521 1.00 85.50 183 GLN A O 1
ATOM 1469 N N . VAL A 1 184 ? -18.070 -6.504 11.686 1.00 88.62 184 VAL A N 1
ATOM 1470 C CA . VAL A 1 184 ? -17.300 -6.812 10.485 1.00 88.62 184 VAL A CA 1
ATOM 1471 C C . VAL A 1 184 ? -16.265 -7.896 10.784 1.00 88.62 184 VAL A C 1
ATOM 1473 O O . VAL A 1 184 ? -15.580 -7.866 11.804 1.00 88.62 184 VAL A O 1
ATOM 1476 N N . TYR A 1 185 ? -16.125 -8.853 9.873 1.00 90.31 185 TYR A N 1
ATOM 1477 C CA . TYR A 1 185 ? -15.050 -9.840 9.882 1.00 90.31 185 TYR A CA 1
ATOM 1478 C C . TYR A 1 185 ? -14.689 -10.238 8.454 1.00 90.31 185 TYR A C 1
ATOM 1480 O O . TYR A 1 185 ? -15.471 -10.063 7.527 1.00 90.31 185 TYR A O 1
ATOM 1488 N N . PHE A 1 186 ? -13.505 -10.799 8.265 1.00 89.44 186 PHE A N 1
ATOM 1489 C CA . PHE A 1 186 ? -13.029 -11.275 6.977 1.00 89.44 186 PHE A CA 1
ATOM 1490 C C . PHE A 1 186 ? -12.878 -12.789 6.994 1.00 89.44 186 PHE A C 1
ATOM 1492 O O . PHE A 1 186 ? -12.391 -13.374 7.960 1.00 89.44 186 PHE A O 1
ATOM 1499 N N . SER A 1 187 ? -13.254 -13.434 5.895 1.00 84.00 187 SER A N 1
ATOM 1500 C CA . SER A 1 187 ? -12.952 -14.837 5.652 1.00 84.00 187 SER A CA 1
ATOM 1501 C C . SER A 1 187 ? -12.000 -14.950 4.463 1.00 84.00 187 SER A C 1
ATOM 1503 O O . SER A 1 187 ? -12.261 -14.472 3.359 1.00 84.00 187 SER A O 1
ATOM 1505 N N . GLY A 1 188 ? -10.835 -15.546 4.712 1.00 71.56 188 GLY A N 1
ATOM 1506 C CA . GLY A 1 188 ? -9.860 -15.859 3.674 1.00 71.56 188 GLY A CA 1
ATOM 1507 C C . GLY A 1 188 ? -10.095 -17.273 3.168 1.00 71.56 188 GLY A C 1
ATOM 1508 O O . GLY A 1 188 ? -10.257 -18.204 3.958 1.00 71.56 188 GLY A O 1
ATOM 1509 N N . ASN A 1 189 ? -10.083 -17.468 1.853 1.00 57.00 189 ASN A N 1
ATOM 1510 C CA . ASN A 1 189 ? -10.371 -18.770 1.268 1.00 57.00 189 ASN A CA 1
ATOM 1511 C C . ASN A 1 189 ? -9.114 -19.380 0.632 1.00 57.00 189 ASN A C 1
ATOM 1513 O O . ASN A 1 189 ? -9.061 -19.612 -0.574 1.00 57.00 189 ASN A O 1
ATOM 1517 N N . ARG A 1 190 ? -8.101 -19.707 1.457 1.00 52.66 190 ARG A N 1
ATOM 1518 C CA . ARG A 1 190 ? -6.898 -20.446 0.997 1.00 52.66 190 ARG A CA 1
ATOM 1519 C C . ARG A 1 190 ? -7.259 -21.725 0.220 1.00 52.66 190 ARG A C 1
ATOM 1521 O O . ARG A 1 190 ? -6.503 -22.141 -0.653 1.00 52.66 190 ARG A O 1
ATOM 1528 N N . ALA A 1 191 ? -8.417 -22.328 0.507 1.00 43.25 191 ALA A N 1
ATOM 1529 C CA . ALA A 1 191 ? -8.930 -23.513 -0.178 1.00 43.25 191 ALA A CA 1
ATOM 1530 C C . ALA A 1 191 ? -9.484 -23.234 -1.595 1.00 43.25 191 ALA A C 1
ATOM 1532 O O . ALA A 1 191 ? -9.272 -24.058 -2.485 1.00 43.25 191 ALA A O 1
ATOM 1533 N N . LYS A 1 192 ? -10.113 -22.071 -1.854 1.00 43.19 192 LYS A N 1
ATOM 1534 C CA . LYS A 1 192 ? -10.632 -21.707 -3.196 1.00 43.19 192 LYS A CA 1
ATOM 1535 C C . LYS A 1 192 ? -9.535 -21.537 -4.250 1.00 43.19 192 LYS A C 1
ATOM 1537 O O . LYS A 1 192 ? -9.817 -21.690 -5.435 1.00 43.19 192 LYS A O 1
ATOM 1542 N N . ARG A 1 193 ? -8.284 -21.309 -3.837 1.00 47.16 193 ARG A N 1
ATOM 1543 C CA . ARG A 1 193 ? -7.119 -21.181 -4.729 1.00 47.16 193 ARG A CA 1
ATOM 1544 C C . ARG A 1 193 ? -6.867 -22.439 -5.576 1.00 47.16 193 ARG A C 1
ATOM 1546 O O . ARG A 1 193 ? -6.401 -22.343 -6.704 1.00 47.16 193 ARG A O 1
ATOM 1553 N N . ARG A 1 194 ? -7.234 -23.625 -5.064 1.00 41.09 194 ARG A N 1
ATOM 1554 C CA . ARG A 1 194 ? -7.176 -24.889 -5.825 1.00 41.09 194 ARG A CA 1
ATOM 1555 C C . ARG A 1 194 ? -8.322 -25.045 -6.829 1.00 41.09 194 ARG A C 1
ATOM 1557 O O . ARG A 1 194 ? -8.153 -25.768 -7.801 1.00 41.09 194 ARG A O 1
ATOM 1564 N N . SER A 1 195 ? -9.459 -24.382 -6.615 1.00 37.53 195 SER A N 1
ATOM 1565 C CA . SER A 1 195 ? -10.632 -24.465 -7.497 1.00 37.53 195 SER A CA 1
ATOM 1566 C C . SER A 1 195 ? -10.732 -23.323 -8.516 1.00 37.53 195 SER A C 1
ATOM 1568 O O . SER A 1 195 ? -11.391 -23.502 -9.531 1.00 37.53 195 SER A O 1
ATOM 1570 N N . SER A 1 196 ? -10.097 -22.165 -8.274 1.00 45.72 196 SER A N 1
ATOM 1571 C CA . SER A 1 196 ? -10.133 -20.998 -9.177 1.00 45.72 196 SER A CA 1
ATOM 1572 C C . SER A 1 196 ? -9.047 -20.998 -10.259 1.00 45.72 196 SER A C 1
ATOM 1574 O O . SER A 1 196 ? -9.099 -20.170 -11.162 1.00 45.72 196 SER A O 1
ATOM 1576 N N . GLY A 1 197 ? -8.057 -21.896 -10.175 1.00 43.06 197 GLY A N 1
ATOM 1577 C CA . GLY A 1 197 ? -6.956 -21.979 -11.145 1.00 43.06 197 GLY A CA 1
ATOM 1578 C C . GLY A 1 197 ? -5.887 -20.885 -11.010 1.00 43.06 197 GLY A C 1
ATOM 1579 O O . GLY A 1 197 ? -5.042 -20.754 -11.892 1.00 43.06 197 GLY A O 1
ATOM 1580 N N . SER A 1 198 ? -5.888 -20.114 -9.918 1.00 50.19 198 SER A N 1
ATOM 1581 C CA . SER A 1 198 ? -4.921 -19.036 -9.660 1.00 50.19 198 SER A CA 1
ATOM 1582 C C . SER A 1 198 ? -3.563 -19.600 -9.206 1.00 50.19 198 SER A C 1
ATOM 1584 O O . SER A 1 198 ? -3.216 -19.582 -8.019 1.00 50.19 198 SER A O 1
ATOM 1586 N N . PHE A 1 199 ? -2.800 -20.151 -10.152 1.00 56.19 199 PHE A N 1
ATOM 1587 C CA . PHE A 1 199 ? -1.439 -20.633 -9.922 1.00 56.19 199 PHE A CA 1
ATOM 1588 C C . PHE A 1 199 ? -0.431 -19.498 -10.090 1.00 56.19 199 PHE A C 1
ATOM 1590 O O . PHE A 1 199 ? -0.456 -18.762 -11.070 1.00 56.19 199 PHE A O 1
ATOM 1597 N N . PHE A 1 200 ? 0.467 -19.368 -9.117 1.00 61.09 200 PHE A N 1
ATOM 1598 C CA . PHE A 1 200 ? 1.592 -18.448 -9.214 1.00 61.09 200 PHE A CA 1
ATOM 1599 C C . PHE A 1 200 ? 2.655 -19.047 -10.134 1.00 61.09 200 PHE A C 1
ATOM 1601 O O . PHE A 1 200 ? 3.054 -20.198 -9.936 1.00 61.09 200 PHE A O 1
ATOM 1608 N N . THR A 1 201 ? 3.118 -18.276 -11.114 1.00 67.44 201 THR A N 1
ATOM 1609 C CA . THR A 1 201 ? 4.221 -18.678 -11.989 1.00 67.44 201 THR A CA 1
ATOM 1610 C C . THR A 1 201 ? 5.531 -18.622 -11.194 1.00 67.44 201 THR A C 1
ATOM 1612 O O . THR A 1 201 ? 5.876 -17.550 -10.702 1.00 67.44 201 THR A O 1
ATOM 1615 N N . PRO A 1 202 ? 6.271 -19.737 -11.032 1.00 76.75 202 PRO A N 1
ATOM 1616 C CA . PRO A 1 202 ? 7.562 -19.734 -10.347 1.00 76.75 202 PRO A CA 1
ATOM 1617 C C . PRO A 1 202 ? 8.531 -18.692 -10.918 1.00 76.75 202 PRO A C 1
ATOM 1619 O O . PRO A 1 202 ? 8.595 -18.510 -12.133 1.00 76.75 202 PRO A O 1
ATOM 1622 N N . GLU A 1 203 ? 9.337 -18.073 -10.050 1.00 75.69 203 GLU A N 1
ATOM 1623 C CA . GLU A 1 203 ? 10.267 -16.985 -10.401 1.00 75.69 203 GLU A CA 1
ATOM 1624 C C . GLU A 1 203 ? 11.210 -17.355 -11.555 1.00 75.69 203 GLU A C 1
ATOM 1626 O O . GLU A 1 203 ? 11.431 -16.553 -12.458 1.00 75.69 203 GLU A O 1
ATOM 1631 N N . ILE A 1 204 ? 11.692 -18.604 -11.589 1.00 82.38 204 ILE A N 1
ATOM 1632 C CA . ILE A 1 204 ? 12.544 -19.102 -12.678 1.00 82.38 204 ILE A CA 1
ATOM 1633 C C . ILE A 1 204 ? 11.846 -19.022 -14.042 1.00 82.38 204 ILE A C 1
ATOM 1635 O O . ILE A 1 204 ? 12.442 -18.582 -15.020 1.00 82.38 204 ILE A O 1
ATOM 1639 N N . ILE A 1 205 ? 10.555 -19.364 -14.093 1.00 86.44 205 ILE A N 1
ATOM 1640 C CA . ILE A 1 205 ? 9.768 -19.325 -15.327 1.00 86.44 205 ILE A CA 1
ATOM 1641 C C . ILE A 1 205 ? 9.529 -17.872 -15.740 1.00 86.44 205 ILE A C 1
ATOM 1643 O O . ILE A 1 205 ? 9.639 -17.548 -16.920 1.00 86.44 205 ILE A O 1
ATOM 1647 N N . ILE A 1 206 ? 9.242 -16.987 -14.781 1.00 86.38 206 ILE A N 1
ATOM 1648 C CA . ILE A 1 206 ? 9.068 -15.555 -15.055 1.00 86.38 206 ILE A CA 1
ATOM 1649 C C . ILE A 1 206 ? 10.357 -14.958 -15.620 1.00 86.38 206 ILE A C 1
ATOM 1651 O O . ILE A 1 206 ? 10.310 -14.281 -16.645 1.00 86.38 206 ILE A O 1
ATOM 1655 N N . SER A 1 207 ? 11.504 -15.243 -15.003 1.00 86.44 207 SER A N 1
ATOM 1656 C CA . SER A 1 207 ? 12.805 -14.749 -15.458 1.00 86.44 207 SER A CA 1
ATOM 1657 C C . SER A 1 207 ? 13.114 -15.199 -16.890 1.00 86.44 207 SER A C 1
ATOM 1659 O O . SER A 1 207 ? 13.454 -14.371 -17.741 1.00 86.44 207 SER A O 1
ATOM 1661 N N . ASP A 1 208 ? 12.891 -16.482 -17.191 1.00 90.38 208 ASP A N 1
ATOM 1662 C CA . ASP A 1 208 ? 13.071 -17.039 -18.535 1.00 90.38 208 ASP A CA 1
ATOM 1663 C C . ASP A 1 208 ? 12.112 -16.402 -19.554 1.00 90.38 208 ASP A C 1
ATOM 1665 O O . ASP A 1 208 ? 12.518 -16.046 -20.668 1.00 90.38 208 ASP A O 1
ATOM 1669 N N . MET A 1 209 ? 10.840 -16.207 -19.187 1.00 91.38 209 MET A N 1
ATOM 1670 C CA . MET A 1 209 ? 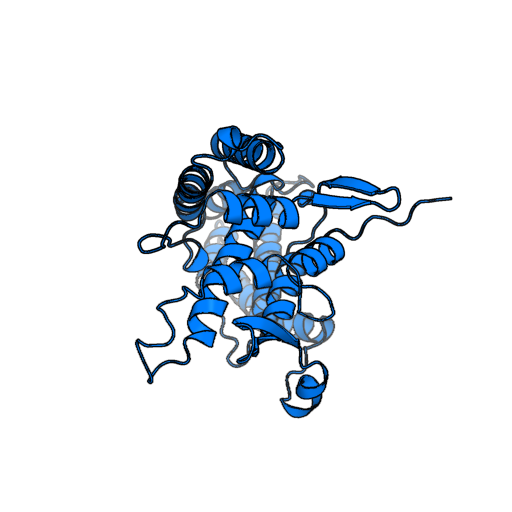9.845 -15.537 -20.031 1.00 91.38 209 MET A CA 1
ATOM 1671 C C . MET A 1 209 ? 10.239 -14.088 -20.321 1.00 91.38 209 MET A C 1
ATOM 1673 O O . MET A 1 209 ? 10.201 -13.670 -21.478 1.00 91.38 209 MET A O 1
ATOM 1677 N N . ILE A 1 210 ? 10.656 -13.325 -19.309 1.00 92.50 210 ILE A N 1
ATOM 1678 C CA . ILE A 1 210 ? 11.090 -11.931 -19.469 1.00 92.50 210 ILE A CA 1
ATOM 1679 C C . ILE A 1 210 ? 12.324 -11.862 -20.369 1.00 92.50 210 ILE A C 1
ATOM 1681 O O . ILE A 1 210 ? 12.332 -11.102 -21.338 1.00 92.50 210 ILE A O 1
ATOM 1685 N N . GLY A 1 211 ? 13.348 -12.680 -20.111 1.00 90.81 211 GLY A N 1
ATOM 1686 C CA . GLY A 1 211 ? 14.569 -12.697 -20.918 1.00 90.81 211 GLY A CA 1
ATOM 1687 C C . GLY A 1 211 ? 14.301 -13.057 -22.382 1.00 90.81 211 GLY A C 1
ATOM 1688 O O . GLY A 1 211 ? 14.803 -12.401 -23.297 1.00 90.81 211 GLY A O 1
ATOM 1689 N N . SER A 1 212 ? 13.454 -14.060 -22.618 1.00 91.06 212 SER A N 1
ATOM 1690 C CA . SER A 1 212 ? 13.119 -14.533 -23.966 1.00 91.06 212 SER A CA 1
ATOM 1691 C C . SER A 1 212 ? 12.129 -13.648 -24.735 1.00 91.06 212 SER A C 1
ATOM 1693 O O . SER A 1 212 ? 12.049 -13.779 -25.958 1.00 91.06 212 SER A O 1
ATOM 1695 N N . SER A 1 213 ? 11.416 -12.736 -24.066 1.00 91.56 213 SER A N 1
ATOM 1696 C CA . SER A 1 213 ? 10.468 -11.802 -24.689 1.00 91.56 213 SER A CA 1
ATOM 1697 C C . SER A 1 213 ? 10.998 -10.365 -24.672 1.00 91.56 213 SER A C 1
ATOM 1699 O O . SER A 1 213 ? 11.556 -9.880 -25.659 1.00 91.56 213 SER A O 1
ATOM 1701 N N . VAL A 1 214 ? 10.859 -9.694 -23.533 1.00 90.75 214 VAL A N 1
ATOM 1702 C CA . VAL A 1 214 ? 11.284 -8.318 -23.282 1.00 90.75 214 VAL A CA 1
ATOM 1703 C C . VAL A 1 214 ? 12.787 -8.159 -23.497 1.00 90.75 214 VAL A C 1
ATOM 1705 O O . VAL A 1 214 ? 13.203 -7.239 -24.199 1.00 90.75 214 VAL A O 1
ATOM 1708 N N . GLY A 1 215 ? 13.596 -9.068 -22.944 1.00 90.38 215 GLY A N 1
ATOM 1709 C CA . GLY A 1 215 ? 15.054 -9.044 -23.069 1.00 90.38 215 GLY A CA 1
ATOM 1710 C C . GLY A 1 215 ? 15.511 -9.031 -24.523 1.00 90.38 215 GLY A C 1
ATOM 1711 O O . GLY A 1 215 ? 16.208 -8.103 -24.935 1.00 90.38 215 GLY A O 1
ATOM 1712 N N . ARG A 1 216 ? 15.010 -9.974 -25.332 1.00 91.75 216 ARG A N 1
ATOM 1713 C CA . ARG A 1 216 ? 15.286 -10.005 -26.779 1.00 91.75 216 ARG A CA 1
ATOM 1714 C C . ARG A 1 216 ? 14.878 -8.714 -27.479 1.00 91.75 216 ARG A C 1
ATOM 1716 O O . ARG A 1 216 ? 15.613 -8.227 -28.335 1.00 91.75 216 ARG A O 1
ATOM 1723 N N . LYS A 1 217 ? 13.724 -8.134 -27.128 1.00 91.44 217 LYS A N 1
ATOM 1724 C CA . LYS A 1 217 ? 13.275 -6.894 -27.772 1.00 91.44 217 LYS A CA 1
ATOM 1725 C C . LYS A 1 217 ? 14.183 -5.710 -27.447 1.00 91.44 217 LYS A C 1
ATOM 1727 O O . LYS A 1 217 ? 14.442 -4.882 -28.320 1.00 91.44 217 LYS A O 1
ATOM 1732 N N . LEU A 1 218 ? 14.683 -5.646 -26.216 1.00 88.06 218 LEU A N 1
ATOM 1733 C CA . LEU A 1 218 ? 15.672 -4.654 -25.804 1.00 88.06 218 LEU A CA 1
ATOM 1734 C C . LEU A 1 218 ? 17.001 -4.833 -26.547 1.00 88.06 218 LEU A C 1
ATOM 1736 O O . LEU A 1 218 ? 17.582 -3.840 -26.983 1.00 88.06 218 LEU A O 1
ATOM 1740 N N . ASP A 1 219 ? 17.447 -6.075 -26.751 1.00 88.38 219 ASP A N 1
ATOM 1741 C CA . ASP A 1 219 ? 18.644 -6.365 -27.549 1.00 88.38 219 ASP A CA 1
ATOM 1742 C C . ASP A 1 219 ? 18.476 -5.909 -29.005 1.00 88.38 219 ASP A C 1
ATOM 1744 O O . ASP A 1 219 ? 19.338 -5.206 -29.530 1.00 88.38 219 ASP A O 1
ATOM 1748 N N . GLU A 1 220 ? 17.332 -6.195 -29.639 1.00 88.75 220 GLU A N 1
ATOM 1749 C CA . GLU A 1 220 ? 17.032 -5.717 -30.997 1.00 88.75 220 GLU A CA 1
ATOM 1750 C C . GLU A 1 220 ? 17.071 -4.186 -31.114 1.00 88.75 220 GLU A C 1
ATOM 1752 O O . GLU A 1 220 ? 17.561 -3.649 -32.111 1.00 88.75 220 GLU A O 1
ATOM 1757 N N . ILE A 1 221 ? 16.512 -3.474 -30.128 1.00 86.62 221 ILE A N 1
ATOM 1758 C CA . ILE A 1 221 ? 16.521 -2.005 -30.097 1.00 86.62 221 ILE A CA 1
ATOM 1759 C C . ILE A 1 221 ? 17.958 -1.493 -30.014 1.00 86.62 221 ILE A C 1
ATOM 1761 O O . ILE A 1 221 ? 18.302 -0.540 -30.717 1.00 86.62 221 ILE A O 1
ATOM 1765 N N . ARG A 1 222 ? 18.791 -2.138 -29.192 1.00 81.50 222 ARG A N 1
ATOM 1766 C CA . ARG A 1 222 ? 20.194 -1.770 -29.005 1.00 81.50 222 ARG A CA 1
ATOM 1767 C C . ARG A 1 222 ? 21.018 -2.008 -30.267 1.00 81.50 222 ARG A C 1
ATOM 1769 O O . ARG A 1 222 ? 21.729 -1.103 -30.682 1.00 81.50 222 ARG A O 1
ATOM 1776 N N . THR A 1 223 ? 20.889 -3.169 -30.910 1.00 83.94 223 THR A N 1
ATOM 1777 C CA . THR A 1 223 ? 21.627 -3.485 -32.146 1.00 83.94 223 THR A CA 1
ATOM 1778 C C . THR A 1 223 ? 21.262 -2.552 -33.300 1.00 83.94 223 THR A C 1
ATOM 1780 O O . THR A 1 223 ? 22.095 -2.272 -34.144 1.00 83.94 223 THR A O 1
ATOM 1783 N N . LYS A 1 224 ? 20.029 -2.033 -33.350 1.00 82.12 224 LYS A N 1
ATOM 1784 C CA . LYS A 1 224 ? 19.598 -1.090 -34.399 1.00 82.12 224 LYS A CA 1
ATOM 1785 C C . LYS A 1 224 ? 20.035 0.358 -34.153 1.00 82.12 224 LYS A C 1
ATOM 1787 O O . LYS A 1 224 ? 19.794 1.215 -35.003 1.00 82.12 224 LYS A O 1
ATOM 1792 N N . ALA A 1 225 ? 20.597 0.666 -32.988 1.00 74.25 225 ALA A N 1
ATOM 1793 C CA . ALA A 1 225 ? 21.070 1.997 -32.640 1.00 74.25 225 ALA A CA 1
ATOM 1794 C C . ALA A 1 225 ? 22.571 2.123 -32.970 1.00 74.25 225 ALA A C 1
ATOM 1796 O O . ALA A 1 225 ? 23.391 2.235 -32.073 1.00 74.25 225 ALA A O 1
ATOM 1797 N N . ASP A 1 226 ? 22.951 2.097 -34.249 1.00 60.88 226 ASP A N 1
ATOM 1798 C CA . ASP A 1 226 ? 24.356 2.166 -34.701 1.00 60.88 226 ASP A CA 1
ATOM 1799 C C . ASP A 1 226 ? 24.904 3.614 -34.771 1.00 60.88 226 ASP A C 1
ATOM 1801 O O . ASP A 1 226 ? 25.259 4.115 -35.839 1.00 60.88 226 ASP A O 1
ATOM 1805 N N . SER A 1 227 ? 24.960 4.348 -33.649 1.00 61.69 227 SER A N 1
ATOM 1806 C CA . SER A 1 227 ? 25.543 5.709 -33.627 1.00 61.69 227 SER A CA 1
ATOM 1807 C C . SER A 1 227 ? 26.219 6.110 -32.304 1.00 61.69 227 SER A C 1
ATOM 1809 O O . SER A 1 227 ? 26.100 5.437 -31.284 1.00 61.69 227 SER A O 1
ATOM 1811 N N . VAL A 1 228 ? 26.951 7.235 -32.309 1.00 58.56 228 VAL A N 1
ATOM 1812 C CA . VAL A 1 228 ? 27.708 7.774 -31.153 1.00 58.56 228 VAL A CA 1
ATOM 1813 C C . VAL A 1 228 ? 26.804 8.120 -29.949 1.00 58.56 228 VAL A C 1
ATOM 1815 O O . VAL A 1 228 ? 27.283 8.142 -28.821 1.00 58.56 228 VAL A O 1
ATOM 1818 N N . ASP A 1 229 ? 25.491 8.300 -30.163 1.00 64.94 229 ASP A N 1
ATOM 1819 C CA . ASP A 1 229 ? 24.465 8.546 -29.122 1.00 64.94 229 ASP A CA 1
ATOM 1820 C C . ASP A 1 229 ? 23.528 7.317 -28.928 1.00 64.94 229 ASP A C 1
ATOM 1822 O O . ASP A 1 229 ? 22.385 7.422 -28.470 1.00 64.94 229 ASP A O 1
ATOM 1826 N N . SER A 1 230 ? 24.009 6.128 -29.322 1.00 69.38 230 SER A N 1
ATOM 1827 C CA . SER A 1 230 ? 23.269 4.855 -29.400 1.00 69.38 230 SER A CA 1
ATOM 1828 C C . SER A 1 230 ? 22.523 4.479 -28.128 1.00 69.38 230 SER A C 1
ATOM 1830 O O . SER A 1 230 ? 21.342 4.144 -28.195 1.00 69.38 230 SER A O 1
ATOM 1832 N N . ASN A 1 231 ? 23.173 4.568 -26.965 1.00 69.94 231 ASN A N 1
ATOM 1833 C CA . ASN A 1 231 ? 22.566 4.168 -25.694 1.00 69.94 231 ASN A CA 1
ATOM 1834 C C . ASN A 1 231 ? 21.392 5.072 -25.303 1.00 69.94 231 ASN A C 1
ATOM 1836 O O . ASN A 1 231 ? 20.382 4.576 -24.805 1.00 69.94 231 ASN A O 1
ATOM 1840 N N . ARG A 1 232 ? 21.471 6.380 -25.574 1.00 72.69 232 ARG A N 1
ATOM 1841 C CA . ARG A 1 232 ? 20.388 7.315 -25.240 1.00 72.69 232 ARG A CA 1
ATOM 1842 C C . ARG A 1 232 ? 19.186 7.127 -26.163 1.00 72.69 232 ARG A C 1
ATOM 1844 O O . ARG A 1 232 ? 18.046 7.098 -25.701 1.00 72.69 232 ARG A O 1
ATOM 1851 N N . VAL A 1 233 ? 19.434 6.931 -27.459 1.00 77.19 233 VAL A N 1
ATOM 1852 C CA . VAL A 1 233 ? 18.383 6.628 -28.446 1.00 77.19 233 VAL A CA 1
ATOM 1853 C C . VAL A 1 233 ? 17.739 5.268 -28.167 1.00 77.19 233 VAL A C 1
ATOM 1855 O O . VAL A 1 233 ? 16.513 5.153 -28.197 1.00 77.19 233 VAL A O 1
ATOM 1858 N N . ALA A 1 234 ? 18.541 4.245 -27.861 1.00 78.56 234 ALA A N 1
ATOM 1859 C CA . ALA A 1 234 ? 18.051 2.923 -27.490 1.00 78.56 234 ALA A CA 1
ATOM 1860 C C . ALA A 1 234 ? 17.233 2.970 -26.193 1.00 78.56 234 ALA A C 1
ATOM 1862 O O . ALA A 1 234 ? 16.158 2.380 -26.140 1.00 78.56 234 ALA A O 1
ATOM 1863 N N . GLY A 1 235 ? 17.684 3.724 -25.185 1.00 79.88 235 GLY A N 1
ATOM 1864 C CA . GLY A 1 235 ? 16.955 3.934 -23.934 1.00 79.88 235 GLY A CA 1
ATOM 1865 C C . GLY A 1 235 ? 15.592 4.593 -24.149 1.00 79.88 235 GLY A C 1
ATOM 1866 O O . GLY A 1 235 ? 14.587 4.085 -23.659 1.00 79.88 235 GLY A O 1
ATOM 1867 N N . LYS A 1 236 ? 15.520 5.664 -24.954 1.00 81.94 236 LYS A N 1
ATOM 1868 C CA . LYS A 1 236 ? 14.241 6.315 -25.298 1.00 81.94 236 LYS A CA 1
ATOM 1869 C C . LYS A 1 236 ? 13.286 5.349 -26.008 1.00 81.94 236 LYS A C 1
ATOM 1871 O O . LYS A 1 236 ? 12.145 5.211 -25.583 1.00 81.94 236 L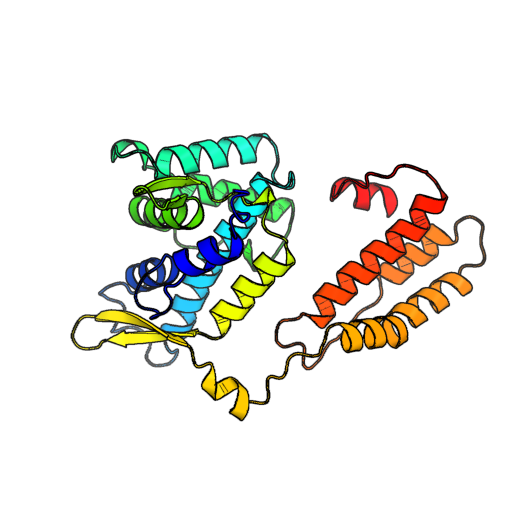YS A O 1
ATOM 1876 N N . LYS A 1 237 ? 13.767 4.599 -27.005 1.00 84.56 237 LYS A N 1
ATOM 1877 C CA . LYS A 1 237 ? 12.961 3.575 -27.698 1.00 84.56 237 LYS A CA 1
ATOM 1878 C C . LYS A 1 237 ? 12.533 2.424 -26.787 1.00 84.56 237 LYS A C 1
ATOM 1880 O O . LYS A 1 237 ? 11.442 1.890 -26.948 1.00 84.56 237 LYS A O 1
ATOM 1885 N N . ALA A 1 238 ? 13.380 2.023 -25.841 1.00 85.69 238 ALA A N 1
ATOM 1886 C CA . ALA A 1 238 ? 13.039 1.005 -24.855 1.00 85.69 238 ALA A CA 1
ATOM 1887 C C . ALA A 1 238 ? 11.882 1.469 -23.956 1.00 85.69 238 ALA A C 1
ATOM 1889 O O . ALA A 1 238 ? 10.964 0.694 -23.713 1.00 85.69 238 ALA A O 1
ATOM 1890 N N . LEU A 1 239 ? 11.880 2.734 -23.524 1.00 86.50 239 LEU A N 1
ATOM 1891 C CA . LEU A 1 239 ? 10.810 3.318 -22.702 1.00 86.50 239 LEU A CA 1
ATOM 1892 C C . LEU A 1 239 ? 9.473 3.477 -23.447 1.00 86.50 239 LEU A C 1
ATOM 1894 O O . LEU A 1 239 ? 8.431 3.609 -22.811 1.00 86.50 239 LEU A O 1
ATOM 1898 N N . GLU A 1 240 ? 9.481 3.442 -24.780 1.00 89.00 240 GLU A N 1
ATOM 1899 C CA . GLU A 1 240 ? 8.265 3.447 -25.605 1.00 89.00 240 GLU A CA 1
ATOM 1900 C C . GLU A 1 240 ? 7.606 2.060 -25.715 1.00 89.00 240 GLU A C 1
ATOM 1902 O O . GLU A 1 240 ? 6.480 1.948 -26.216 1.00 89.00 240 GLU A O 1
ATOM 1907 N N . LEU A 1 241 ? 8.277 0.992 -25.261 1.00 90.62 241 LEU A N 1
ATOM 1908 C CA . LEU A 1 241 ? 7.722 -0.357 -25.304 1.00 90.62 241 LEU A CA 1
ATOM 1909 C C . LEU A 1 241 ? 6.479 -0.467 -24.418 1.00 90.62 241 LEU A C 1
ATOM 1911 O O . LEU A 1 241 ? 6.478 -0.120 -23.239 1.00 90.62 241 LEU A O 1
ATOM 1915 N N . LYS A 1 242 ? 5.415 -1.025 -24.999 1.00 92.00 242 LYS A N 1
ATOM 1916 C CA . LYS A 1 242 ? 4.180 -1.359 -24.291 1.00 92.00 242 LYS A CA 1
ATOM 1917 C C . LYS A 1 242 ? 4.154 -2.851 -24.014 1.00 92.00 242 LYS A C 1
ATOM 1919 O O . LYS A 1 242 ? 4.245 -3.655 -24.939 1.00 92.00 242 LYS A O 1
ATOM 1924 N N . ILE A 1 243 ? 4.013 -3.199 -22.743 1.00 90.50 243 ILE A N 1
ATOM 1925 C CA . ILE A 1 243 ? 4.020 -4.578 -22.261 1.00 90.50 243 ILE A CA 1
ATOM 1926 C C . ILE A 1 243 ? 2.629 -4.878 -21.733 1.00 90.50 243 ILE A C 1
ATOM 1928 O O . ILE A 1 243 ? 2.065 -4.089 -20.976 1.00 90.50 243 ILE A O 1
ATOM 1932 N N . LEU A 1 244 ? 2.072 -6.001 -22.169 1.00 90.56 244 LEU A N 1
ATOM 1933 C CA . LEU A 1 244 ? 0.744 -6.449 -21.792 1.00 90.56 244 LEU A CA 1
ATOM 1934 C C . LEU A 1 244 ? 0.850 -7.861 -21.229 1.00 90.56 244 LEU A C 1
ATOM 1936 O O . LEU A 1 244 ?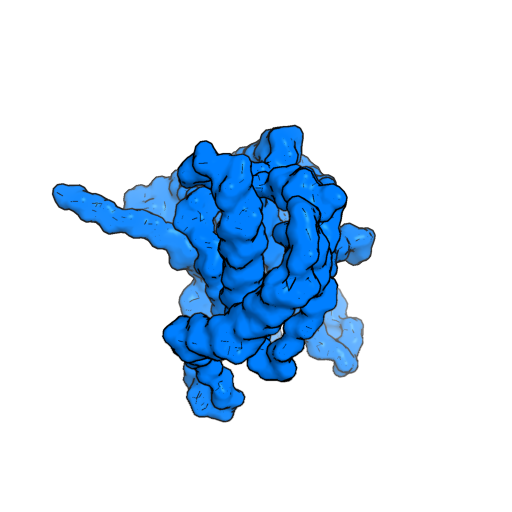 1.347 -8.754 -21.910 1.00 90.56 244 LEU A O 1
ATOM 1940 N N . ASP A 1 245 ? 0.323 -8.048 -20.025 1.00 89.56 245 ASP A N 1
ATOM 1941 C CA . ASP A 1 245 ? 0.025 -9.360 -19.465 1.00 89.56 245 ASP A CA 1
ATOM 1942 C C . ASP A 1 245 ? -1.510 -9.493 -19.337 1.00 89.56 245 ASP A C 1
ATOM 1944 O O . ASP A 1 245 ? -2.110 -8.888 -18.446 1.00 89.56 245 ASP A O 1
ATOM 1948 N N . PRO A 1 246 ? -2.179 -10.219 -20.258 1.00 85.69 246 PRO A N 1
ATOM 1949 C CA . PRO A 1 246 ? -3.639 -10.351 -20.275 1.00 85.69 246 PRO A CA 1
ATOM 1950 C C . PRO A 1 246 ? -4.225 -11.103 -19.074 1.00 85.69 246 PRO A C 1
ATOM 1952 O O . PRO A 1 246 ? -5.421 -10.989 -18.815 1.00 85.69 246 PRO A O 1
ATOM 1955 N N . ALA A 1 247 ? -3.407 -11.883 -18.364 1.00 82.31 247 ALA A N 1
ATOM 1956 C CA . ALA A 1 247 ? -3.816 -12.698 -17.224 1.00 82.31 247 ALA A CA 1
ATOM 1957 C C . ALA A 1 247 ? -2.941 -12.387 -16.002 1.00 82.31 247 ALA A C 1
ATOM 1959 O O . ALA A 1 247 ? -2.589 -13.282 -15.236 1.00 82.31 247 ALA A O 1
ATOM 1960 N N . MET A 1 248 ? -2.619 -11.102 -15.821 1.00 80.06 248 MET A N 1
ATOM 1961 C CA . MET A 1 248 ? -1.591 -10.649 -14.884 1.00 80.06 248 MET A CA 1
ATOM 1962 C C . MET A 1 248 ? -1.828 -11.036 -13.428 1.00 80.06 248 MET A C 1
ATOM 1964 O O . MET A 1 248 ? -0.871 -11.079 -12.658 1.00 80.06 248 MET A O 1
ATOM 1968 N N . GLY A 1 249 ? -3.080 -11.300 -13.038 1.00 73.00 249 GLY A N 1
ATOM 1969 C CA . GLY A 1 249 ? -3.444 -11.549 -11.646 1.00 73.00 249 GLY A CA 1
ATOM 1970 C C . GLY A 1 249 ? -2.895 -10.436 -10.753 1.00 73.00 249 GLY A C 1
ATOM 1971 O O . GLY A 1 249 ? -3.254 -9.275 -10.927 1.00 73.00 249 GLY A O 1
ATOM 1972 N N . SER A 1 250 ? -1.957 -10.806 -9.885 1.00 68.19 250 SER A N 1
ATOM 1973 C CA . SER A 1 250 ? -1.206 -9.932 -8.976 1.00 68.19 250 SER A CA 1
ATOM 1974 C C . SER A 1 250 ? -0.234 -8.945 -9.638 1.00 68.19 250 SER A C 1
ATOM 1976 O O . SER A 1 250 ? 0.465 -8.183 -8.974 1.00 68.19 250 SER A O 1
ATOM 1978 N N . GLY A 1 251 ? -0.078 -9.001 -10.960 1.00 78.25 251 GLY A N 1
ATOM 1979 C CA . GLY A 1 251 ? 0.879 -8.176 -11.691 1.00 78.25 251 GLY A CA 1
ATOM 1980 C C . GLY A 1 251 ? 2.342 -8.576 -11.481 1.00 78.25 251 GLY A C 1
ATOM 1981 O O . GLY A 1 251 ? 3.226 -7.820 -11.877 1.00 78.25 251 GLY A O 1
ATOM 1982 N N . HIS A 1 252 ? 2.630 -9.746 -10.896 1.00 78.25 252 HIS A N 1
ATOM 1983 C CA . HIS A 1 252 ? 4.002 -10.149 -10.562 1.00 78.25 252 HIS A CA 1
ATOM 1984 C C . HIS A 1 252 ? 4.937 -10.159 -11.783 1.00 78.25 252 HIS A C 1
ATOM 1986 O O . HIS A 1 252 ? 6.045 -9.632 -11.706 1.00 78.25 252 HIS A O 1
ATOM 1992 N N . PHE A 1 253 ? 4.469 -10.646 -12.938 1.00 86.00 253 PHE A N 1
ATOM 1993 C CA . PHE A 1 253 ? 5.229 -10.577 -14.190 1.00 86.00 253 PHE A CA 1
ATOM 1994 C C . PHE A 1 253 ? 5.588 -9.134 -14.574 1.00 86.00 253 PHE A C 1
ATOM 1996 O O . PHE A 1 253 ? 6.714 -8.867 -14.990 1.00 86.00 253 PHE A O 1
ATOM 2003 N N . LEU A 1 254 ? 4.658 -8.186 -14.417 1.00 88.31 254 LEU A N 1
ATOM 2004 C CA . LEU A 1 254 ? 4.880 -6.775 -14.745 1.00 88.31 254 LEU A CA 1
ATOM 2005 C C . LEU A 1 254 ? 5.859 -6.108 -13.771 1.00 88.31 254 LEU A C 1
ATOM 2007 O O . LEU A 1 254 ? 6.688 -5.311 -14.207 1.00 88.31 254 LEU A O 1
ATOM 2011 N N . ILE A 1 255 ? 5.803 -6.457 -12.482 1.00 82.44 255 ILE A N 1
ATOM 2012 C CA . ILE A 1 255 ? 6.756 -5.983 -11.466 1.00 82.44 255 ILE A CA 1
ATOM 2013 C C . ILE A 1 255 ? 8.171 -6.470 -11.799 1.00 82.44 255 ILE A C 1
ATOM 2015 O O . ILE A 1 255 ? 9.095 -5.659 -11.883 1.00 82.44 255 ILE A O 1
ATOM 2019 N N . GLU A 1 256 ? 8.335 -7.769 -12.054 1.00 84.38 256 GLU A N 1
ATOM 2020 C CA . GLU A 1 256 ? 9.630 -8.349 -12.430 1.00 84.38 256 GLU A CA 1
ATOM 2021 C C . GLU A 1 256 ? 10.139 -7.772 -13.756 1.00 84.38 256 GLU A C 1
ATOM 2023 O O . GLU A 1 256 ? 11.318 -7.451 -13.902 1.00 84.38 256 GLU A O 1
ATOM 2028 N N . THR A 1 257 ? 9.237 -7.546 -14.714 1.00 89.44 257 THR A N 1
ATOM 2029 C CA . THR A 1 257 ? 9.575 -6.904 -15.986 1.00 89.44 257 THR A CA 1
ATOM 2030 C C . THR A 1 257 ? 10.073 -5.476 -15.778 1.00 89.44 257 THR A C 1
ATOM 2032 O O . THR A 1 257 ? 11.077 -5.094 -16.377 1.00 89.44 257 THR A O 1
ATOM 2035 N N . ALA A 1 258 ? 9.423 -4.686 -14.920 1.00 87.12 258 ALA A N 1
ATOM 2036 C CA . ALA A 1 258 ? 9.873 -3.336 -14.591 1.00 87.12 258 ALA A CA 1
ATOM 2037 C C . ALA A 1 258 ? 11.268 -3.351 -13.942 1.00 87.12 258 ALA A C 1
ATOM 2039 O O . ALA A 1 258 ? 12.142 -2.593 -14.363 1.00 87.12 258 ALA A O 1
ATOM 2040 N N . GLY A 1 259 ? 11.512 -4.264 -12.994 1.00 84.00 259 GLY A N 1
ATOM 2041 C CA . GLY A 1 259 ? 12.831 -4.458 -12.383 1.00 84.00 259 GLY A CA 1
ATOM 2042 C C . GLY A 1 259 ? 13.906 -4.850 -13.402 1.00 84.00 259 GLY A C 1
ATOM 2043 O O . GLY A 1 259 ? 15.004 -4.285 -13.408 1.00 84.00 259 GLY A O 1
ATOM 2044 N N . TYR A 1 260 ? 13.572 -5.757 -14.323 1.00 85.81 260 TYR A N 1
ATOM 2045 C CA . TYR A 1 260 ? 14.444 -6.145 -15.430 1.00 85.81 260 TYR A CA 1
ATOM 2046 C C . TYR A 1 260 ? 14.771 -4.953 -16.342 1.00 85.81 260 TYR A C 1
ATOM 2048 O O . TYR A 1 260 ? 15.940 -4.724 -16.660 1.00 85.81 260 TYR A O 1
ATOM 2056 N N . PHE A 1 261 ? 13.770 -4.149 -16.714 1.00 85.75 261 PHE A N 1
ATOM 2057 C CA . PHE A 1 261 ? 13.962 -2.916 -17.481 1.00 85.75 261 PHE A CA 1
ATOM 2058 C C . PHE A 1 261 ? 14.903 -1.944 -16.778 1.00 85.75 261 PHE A C 1
ATOM 2060 O O . PHE A 1 261 ? 15.856 -1.465 -17.395 1.00 85.75 261 PHE A O 1
ATOM 2067 N N . SER A 1 262 ? 14.665 -1.675 -15.492 1.00 82.44 262 SER A N 1
ATOM 2068 C CA . SER A 1 262 ? 15.499 -0.773 -14.703 1.00 82.44 262 SER A CA 1
ATOM 2069 C C . SER A 1 262 ? 16.952 -1.238 -14.700 1.00 82.44 262 SER A C 1
ATOM 2071 O O . SER A 1 262 ? 17.840 -0.466 -15.056 1.00 82.44 262 SER A O 1
ATOM 2073 N N . LYS A 1 263 ? 17.204 -2.518 -14.408 1.00 82.06 263 LYS A N 1
ATOM 2074 C CA . LYS A 1 263 ? 18.562 -3.074 -14.415 1.00 82.06 263 LYS A CA 1
ATOM 2075 C C . LYS A 1 263 ? 19.245 -2.912 -15.776 1.00 82.06 263 LYS A C 1
ATOM 2077 O O . LYS A 1 263 ? 20.380 -2.453 -15.844 1.00 82.06 263 LYS A O 1
ATOM 2082 N N . ARG A 1 264 ? 18.548 -3.230 -16.868 1.00 78.56 264 ARG A N 1
ATOM 2083 C CA . ARG A 1 264 ? 19.096 -3.160 -18.235 1.00 78.56 264 ARG A CA 1
ATOM 2084 C C . ARG A 1 264 ? 19.394 -1.731 -18.682 1.00 78.56 264 ARG A C 1
ATOM 2086 O O . ARG A 1 264 ? 20.421 -1.485 -19.315 1.00 78.56 264 ARG A O 1
ATOM 2093 N N . LEU A 1 265 ? 18.522 -0.784 -18.339 1.00 75.19 265 LEU A N 1
ATOM 2094 C CA . LEU A 1 265 ? 18.757 0.636 -18.594 1.00 75.19 265 LEU A CA 1
ATOM 2095 C C . LEU A 1 265 ? 19.933 1.155 -17.754 1.00 75.19 265 LEU A C 1
ATOM 2097 O O . LEU A 1 265 ? 20.787 1.860 -18.287 1.00 75.19 265 LEU A O 1
ATOM 2101 N N . MET A 1 266 ? 20.049 0.745 -16.490 1.00 71.19 266 MET A N 1
ATOM 2102 C CA . MET A 1 266 ? 21.175 1.120 -15.629 1.00 71.19 266 MET A CA 1
ATOM 2103 C C . MET A 1 266 ? 22.511 0.577 -16.134 1.00 71.19 266 MET A C 1
ATOM 2105 O O . MET A 1 266 ? 23.455 1.349 -16.265 1.00 71.19 266 MET A O 1
ATOM 2109 N N . GLU A 1 267 ? 22.589 -0.701 -16.513 1.00 68.75 267 GLU A N 1
ATOM 2110 C CA . GLU A 1 267 ? 23.796 -1.306 -17.102 1.00 68.75 267 GLU A CA 1
ATOM 2111 C C . GLU A 1 267 ? 24.273 -0.543 -18.352 1.00 68.75 267 GLU A C 1
ATOM 2113 O O . GLU A 1 267 ? 25.475 -0.392 -18.581 1.00 68.75 267 GLU A O 1
ATOM 2118 N N . SER A 1 268 ? 23.339 -0.011 -19.151 1.00 61.09 268 SER A N 1
ATOM 2119 C CA . SER A 1 268 ? 23.665 0.815 -20.324 1.00 61.09 268 SER A CA 1
ATOM 2120 C C . SER A 1 268 ? 24.261 2.185 -19.966 1.00 61.09 268 SER A C 1
ATOM 2122 O O . SER A 1 268 ? 24.960 2.790 -20.780 1.00 61.09 268 SER A O 1
ATOM 2124 N N . THR A 1 269 ? 24.026 2.651 -18.736 1.00 56.19 269 THR A N 1
ATOM 2125 C CA . THR A 1 269 ? 24.487 3.945 -18.214 1.00 56.19 269 THR A CA 1
ATOM 2126 C C . THR A 1 269 ? 25.734 3.812 -17.334 1.00 56.19 269 THR A C 1
ATOM 2128 O O . THR A 1 269 ? 26.619 4.658 -17.411 1.00 56.19 269 THR A O 1
ATOM 2131 N N . GLU A 1 270 ? 25.903 2.724 -16.578 1.00 50.12 270 GLU A N 1
ATOM 2132 C CA . GLU A 1 270 ? 27.098 2.459 -15.756 1.00 50.12 270 GLU A CA 1
ATOM 2133 C C . GLU A 1 270 ? 28.354 2.157 -16.582 1.00 50.12 270 GLU A C 1
ATOM 2135 O O . GLU A 1 270 ? 29.467 2.440 -16.132 1.00 50.12 270 GLU A O 1
ATOM 2140 N N . GLN A 1 271 ? 28.209 1.717 -17.841 1.00 47.31 271 GLN A N 1
ATOM 2141 C CA . GLN A 1 271 ? 29.324 1.722 -18.802 1.00 47.31 271 GLN A CA 1
ATOM 2142 C C . GLN A 1 271 ? 29.922 3.132 -19.013 1.00 47.31 271 GLN A C 1
ATOM 2144 O O . GLN A 1 271 ? 31.009 3.249 -19.572 1.00 47.31 271 GLN A O 1
ATOM 2149 N N . THR A 1 272 ? 29.269 4.192 -18.512 1.00 41.47 272 THR A N 1
ATOM 2150 C CA . THR A 1 272 ? 29.794 5.565 -18.495 1.00 41.47 272 THR A CA 1
ATOM 2151 C C . THR A 1 272 ? 30.234 6.091 -17.120 1.00 41.47 272 THR A C 1
ATOM 2153 O O . THR A 1 272 ? 30.790 7.185 -17.090 1.00 41.47 272 THR A O 1
ATOM 2156 N N . LYS A 1 273 ? 30.085 5.357 -15.998 1.00 38.03 273 LYS A N 1
ATOM 2157 C CA . LYS A 1 273 ? 30.632 5.740 -14.670 1.00 38.03 273 LYS A CA 1
ATOM 2158 C C . LYS A 1 273 ? 30.618 4.570 -13.668 1.00 38.03 273 LYS A C 1
ATOM 2160 O O . LYS A 1 273 ? 29.563 4.079 -13.291 1.00 38.03 273 LYS A O 1
ATOM 2165 N N . HIS A 1 274 ? 31.798 4.178 -13.180 1.00 35.41 274 HIS A N 1
ATOM 2166 C CA . HIS A 1 274 ? 31.957 3.299 -12.014 1.00 35.41 274 HIS A CA 1
ATOM 2167 C C . HIS A 1 274 ? 31.512 4.011 -10.720 1.00 35.41 274 HIS A C 1
ATOM 2169 O O . HIS A 1 274 ? 32.237 4.874 -10.227 1.00 35.41 274 HIS A O 1
ATOM 2175 N N . SER A 1 275 ? 30.399 3.600 -10.109 1.00 34.09 275 SER A N 1
ATOM 2176 C CA . SER A 1 275 ? 30.201 3.719 -8.654 1.00 34.09 275 SER A CA 1
ATOM 2177 C C . SER A 1 275 ? 29.153 2.719 -8.170 1.00 34.09 275 SER A C 1
ATOM 2179 O O . SER A 1 275 ? 28.038 2.710 -8.672 1.00 34.09 275 SER A O 1
ATOM 2181 N N . LYS A 1 276 ? 29.516 1.897 -7.179 1.00 33.72 276 LYS A N 1
ATOM 2182 C CA . LYS A 1 276 ? 28.745 0.752 -6.655 1.00 33.72 276 LYS A CA 1
ATOM 2183 C C . LYS A 1 276 ? 27.502 1.094 -5.823 1.00 33.72 276 LYS A C 1
ATOM 2185 O O . LYS A 1 276 ? 26.900 0.185 -5.268 1.00 33.72 276 LYS A O 1
ATOM 2190 N N . ASP A 1 277 ? 27.094 2.352 -5.775 1.00 41.72 277 ASP A N 1
ATOM 2191 C CA . ASP A 1 277 ? 25.893 2.777 -5.067 1.00 41.72 277 ASP A CA 1
ATOM 2192 C C . ASP A 1 277 ? 25.034 3.563 -6.045 1.00 41.72 277 ASP A C 1
ATOM 2194 O O . ASP A 1 277 ? 25.257 4.754 -6.263 1.00 41.72 277 ASP A O 1
ATOM 2198 N N . VAL A 1 278 ? 24.078 2.889 -6.683 1.00 41.22 278 VAL A N 1
ATOM 2199 C CA . VAL A 1 278 ? 23.070 3.579 -7.487 1.00 41.22 278 VAL A CA 1
ATOM 2200 C C . VAL A 1 278 ? 22.024 4.097 -6.511 1.00 41.22 278 VAL A C 1
ATOM 2202 O O . VAL A 1 278 ? 21.328 3.291 -5.887 1.00 41.22 278 VAL A O 1
ATOM 2205 N N . PRO A 1 279 ? 21.875 5.421 -6.353 1.00 37.41 279 PRO A N 1
ATOM 2206 C CA . PRO A 1 279 ? 20.780 5.947 -5.569 1.00 37.41 279 PRO A CA 1
ATOM 2207 C C . PRO A 1 279 ? 19.484 5.563 -6.281 1.00 37.41 279 PRO A C 1
ATOM 2209 O O . PRO A 1 279 ? 19.316 5.849 -7.469 1.00 37.41 279 PRO A O 1
ATOM 2212 N N . ILE A 1 280 ? 18.544 4.968 -5.548 1.00 44.06 280 ILE A N 1
ATOM 2213 C CA . ILE A 1 280 ? 17.133 4.873 -5.946 1.00 44.06 280 ILE A CA 1
ATOM 2214 C C . ILE A 1 280 ? 16.533 6.286 -5.826 1.00 44.06 280 ILE A C 1
ATOM 2216 O O . ILE A 1 280 ? 15.628 6.544 -5.044 1.00 44.06 280 ILE A O 1
ATOM 2220 N N . ASP A 1 281 ? 17.124 7.245 -6.537 1.00 45.53 281 ASP A N 1
ATOM 2221 C CA . ASP A 1 281 ? 16.662 8.617 -6.643 1.00 45.53 281 ASP A CA 1
ATOM 2222 C C . ASP A 1 281 ? 15.827 8.717 -7.927 1.00 45.53 281 ASP A C 1
ATOM 2224 O O . ASP A 1 281 ? 16.395 8.650 -9.025 1.00 45.53 281 ASP A O 1
ATOM 2228 N N . PRO A 1 282 ? 14.496 8.897 -7.840 1.00 41.66 282 PRO A N 1
ATOM 2229 C CA . PRO A 1 282 ? 13.649 9.163 -9.003 1.00 41.66 282 PRO A CA 1
ATOM 2230 C C . PRO A 1 282 ? 14.156 10.341 -9.858 1.00 41.66 282 PRO A C 1
ATOM 2232 O O . PRO A 1 282 ? 13.976 10.354 -11.077 1.00 41.66 282 PRO A O 1
ATOM 2235 N N . TRP A 1 283 ? 14.854 11.307 -9.247 1.00 42.12 283 TRP A N 1
ATOM 2236 C CA . TRP A 1 283 ? 15.449 12.465 -9.919 1.00 42.12 283 TRP A CA 1
ATOM 2237 C C . TRP A 1 283 ? 16.793 12.150 -10.596 1.00 42.12 283 TRP A C 1
ATOM 2239 O O . TRP A 1 283 ? 17.233 12.878 -11.490 1.00 42.12 283 TRP A O 1
ATOM 2249 N N . GLY A 1 284 ? 17.461 11.060 -10.213 1.00 46.09 284 GLY A N 1
ATOM 2250 C CA . GLY A 1 284 ? 18.619 10.509 -10.919 1.00 46.09 284 GLY A CA 1
ATOM 2251 C C . GLY A 1 284 ? 18.210 9.949 -12.281 1.00 46.09 284 GLY A C 1
ATOM 2252 O O . GLY A 1 284 ? 18.844 10.250 -13.290 1.00 46.09 284 GLY A O 1
ATOM 2253 N N . TRP A 1 285 ? 17.076 9.247 -12.331 1.00 46.81 285 TRP A N 1
ATOM 2254 C CA . TRP A 1 285 ? 16.510 8.675 -13.556 1.00 46.81 285 TRP A CA 1
ATOM 2255 C C . TRP A 1 285 ? 16.114 9.724 -14.599 1.00 46.81 285 TRP A C 1
ATOM 2257 O O . TRP A 1 285 ? 16.448 9.575 -15.775 1.00 46.81 285 TRP A O 1
ATOM 2267 N N . GLN A 1 286 ? 15.466 10.820 -14.190 1.00 44.12 286 GLN A N 1
ATOM 2268 C CA . GLN A 1 286 ? 15.110 11.906 -15.116 1.00 44.12 286 GLN A CA 1
ATOM 2269 C C . GLN A 1 286 ? 16.341 12.564 -15.755 1.00 44.12 286 GLN A C 1
ATOM 2271 O O . GLN A 1 286 ? 16.311 12.899 -16.937 1.00 44.12 286 GLN A O 1
ATOM 2276 N N . ARG A 1 287 ? 17.441 12.705 -15.003 1.00 47.25 287 ARG A N 1
ATOM 2277 C CA . ARG A 1 287 ? 18.705 13.273 -15.503 1.00 47.25 287 ARG A CA 1
ATOM 2278 C C . ARG A 1 287 ? 19.441 12.355 -16.477 1.00 47.25 287 ARG A C 1
ATOM 2280 O O . ARG A 1 287 ? 20.220 12.841 -17.286 1.00 47.25 287 ARG A O 1
ATOM 2287 N N . ILE A 1 288 ? 19.205 11.049 -16.386 1.00 46.66 288 ILE A N 1
ATOM 2288 C CA . ILE A 1 288 ? 19.810 10.034 -17.255 1.00 46.66 288 ILE A CA 1
ATOM 2289 C C . ILE A 1 288 ? 19.045 9.910 -18.585 1.00 46.66 288 ILE A C 1
ATOM 2291 O O . ILE A 1 288 ? 19.645 9.618 -19.617 1.00 46.66 288 ILE A O 1
ATOM 2295 N N . ILE A 1 289 ? 17.726 10.132 -18.570 1.00 43.25 289 ILE A N 1
ATOM 2296 C CA . ILE A 1 289 ? 16.846 9.933 -19.734 1.00 43.25 289 ILE A CA 1
ATOM 2297 C C . ILE A 1 289 ? 16.667 11.213 -20.582 1.00 43.25 289 ILE A C 1
ATOM 2299 O O . ILE A 1 289 ? 16.414 11.100 -21.787 1.00 43.25 289 ILE A O 1
ATOM 2303 N N . ALA A 1 290 ? 16.789 12.413 -19.995 1.00 40.84 290 ALA A N 1
ATOM 2304 C CA . ALA A 1 290 ? 16.664 13.695 -20.708 1.00 40.84 290 ALA A CA 1
ATOM 2305 C C . ALA A 1 290 ? 17.759 13.882 -21.784 1.00 40.84 290 ALA A C 1
ATOM 2307 O O . ALA A 1 290 ? 17.396 13.994 -22.987 1.00 40.84 290 ALA A O 1
#